Protein AF-A0AA36CDH7-F1 (afdb_monomer_lite)

pLDDT: mean 81.95, std 19.05, range [27.58, 97.81]

Radius of gyration: 39.22 Å; chains: 1; bounding box: 93×65×88 Å

Structure (mmCIF, N/CA/C/O backbone):
data_AF-A0AA36CDH7-F1
#
_entry.id   AF-A0AA36CDH7-F1
#
loop_
_atom_site.group_PDB
_atom_site.id
_atom_site.type_symbol
_atom_site.label_atom_id
_atom_site.label_alt_id
_atom_site.label_comp_id
_atom_site.label_asym_id
_atom_site.label_entity_id
_atom_site.label_seq_id
_atom_site.pdbx_PDB_ins_code
_atom_site.Cartn_x
_atom_site.Cartn_y
_atom_site.Cartn_z
_atom_site.occupancy
_atom_site.B_iso_or_equiv
_atom_site.auth_seq_id
_atom_site.auth_comp_id
_atom_site.auth_asym_id
_atom_site.auth_atom_id
_atom_site.pdbx_PDB_model_num
ATOM 1 N N . SER A 1 1 ? -20.556 -0.179 -8.328 1.00 82.75 1 SER A N 1
ATOM 2 C CA . SER A 1 1 ? -20.923 0.197 -9.714 1.00 82.75 1 SER A CA 1
ATOM 3 C C . SER A 1 1 ? -21.531 -0.938 -10.538 1.00 82.75 1 SER A C 1
ATOM 5 O O . SER A 1 1 ? -22.559 -0.715 -11.160 1.00 82.75 1 SER A O 1
ATOM 7 N N . SER A 1 2 ? -21.002 -2.170 -10.505 1.00 88.44 2 SER A N 1
ATOM 8 C CA . SER A 1 2 ? -21.546 -3.328 -11.260 1.00 88.44 2 SER A CA 1
ATOM 9 C C . SER A 1 2 ? -22.980 -3.759 -10.890 1.00 88.44 2 SER A C 1
ATOM 11 O O . SER A 1 2 ? -23.591 -4.556 -11.597 1.00 88.44 2 SER A O 1
ATOM 13 N N . ARG A 1 3 ? -23.544 -3.217 -9.802 1.00 87.69 3 ARG A N 1
ATOM 14 C CA . ARG A 1 3 ? -24.952 -3.392 -9.401 1.00 87.69 3 ARG A CA 1
ATOM 15 C C . ARG A 1 3 ? -25.942 -2.604 -10.264 1.00 87.69 3 ARG A C 1
ATOM 17 O O . ARG A 1 3 ? -27.128 -2.912 -10.236 1.00 87.69 3 ARG A O 1
ATOM 24 N N . ILE A 1 4 ? -25.481 -1.589 -10.998 1.00 93.75 4 ILE A N 1
ATOM 25 C CA . ILE A 1 4 ? -26.348 -0.747 -11.828 1.00 93.75 4 ILE A CA 1
ATOM 26 C C . ILE A 1 4 ? -26.924 -1.607 -12.968 1.00 93.75 4 ILE A C 1
ATOM 28 O O . ILE A 1 4 ? -26.138 -2.142 -13.756 1.00 93.75 4 ILE A O 1
ATOM 32 N N . PRO A 1 5 ? -28.263 -1.713 -13.117 1.00 94.06 5 PRO A N 1
ATOM 33 C CA . PRO A 1 5 ? -28.880 -2.593 -14.113 1.00 94.06 5 PRO A CA 1
ATOM 34 C C . PRO A 1 5 ? -28.393 -2.332 -15.539 1.00 94.06 5 PRO A C 1
ATOM 36 O O . PRO A 1 5 ? -28.135 -3.271 -16.286 1.00 94.06 5 PRO A O 1
ATOM 39 N N . ARG A 1 6 ? -28.185 -1.057 -15.897 1.00 95.31 6 ARG A N 1
ATOM 40 C CA . ARG A 1 6 ? -27.682 -0.673 -17.220 1.00 95.31 6 ARG A CA 1
ATOM 41 C C . ARG A 1 6 ? -26.266 -1.185 -17.487 1.00 95.31 6 ARG A C 1
ATOM 43 O O . ARG A 1 6 ? -26.015 -1.662 -18.584 1.00 95.31 6 ARG A O 1
ATOM 50 N N . ILE A 1 7 ? -25.369 -1.127 -16.501 1.00 93.75 7 ILE A N 1
ATOM 51 C CA . ILE A 1 7 ? -24.003 -1.661 -16.635 1.00 93.75 7 ILE A CA 1
ATOM 52 C C . ILE A 1 7 ? -24.059 -3.180 -16.799 1.00 93.75 7 ILE A C 1
ATOM 54 O O . ILE A 1 7 ? -23.403 -3.727 -17.676 1.00 93.75 7 ILE A O 1
ATOM 58 N N . ARG A 1 8 ? -24.895 -3.858 -16.004 1.00 92.38 8 ARG A N 1
ATOM 59 C CA . ARG A 1 8 ? -25.055 -5.313 -16.090 1.00 92.38 8 ARG A CA 1
ATOM 60 C C . ARG A 1 8 ? -25.607 -5.760 -17.446 1.00 92.38 8 ARG A C 1
ATOM 62 O O . ARG A 1 8 ? -25.129 -6.757 -17.975 1.00 92.38 8 ARG A O 1
ATOM 69 N N . ALA A 1 9 ? -26.571 -5.020 -17.997 1.00 94.25 9 ALA A N 1
ATOM 70 C CA . ALA A 1 9 ? -27.108 -5.260 -19.335 1.00 94.25 9 ALA A CA 1
ATOM 71 C C . ALA A 1 9 ? -26.027 -5.084 -20.409 1.00 94.25 9 ALA A C 1
ATOM 73 O O . ALA A 1 9 ? -25.800 -6.007 -21.177 1.00 94.25 9 ALA A O 1
ATOM 74 N N . ILE A 1 10 ? -25.279 -3.972 -20.379 1.00 95.75 10 ILE A N 1
ATOM 75 C CA . ILE A 1 10 ? -24.176 -3.722 -21.322 1.00 95.75 10 ILE A CA 1
ATOM 76 C C . ILE A 1 10 ? -23.135 -4.848 -21.271 1.00 95.75 10 ILE A C 1
ATOM 78 O O . ILE A 1 10 ? -22.718 -5.337 -22.313 1.00 95.75 10 ILE A O 1
ATOM 82 N N . CYS A 1 11 ? -22.726 -5.293 -20.078 1.00 94.12 11 CYS A N 1
ATOM 83 C CA . CYS A 1 11 ? -21.811 -6.430 -19.959 1.00 94.12 11 CYS A CA 1
ATOM 84 C C . CYS A 1 11 ? -22.413 -7.713 -20.550 1.00 94.12 11 CYS A C 1
ATOM 86 O O . CYS A 1 11 ? -21.697 -8.474 -21.192 1.00 94.12 11 CYS A O 1
ATOM 88 N N . GLY A 1 12 ? -23.710 -7.950 -20.339 1.00 95.00 12 GLY A N 1
ATOM 89 C CA . GLY A 1 12 ? -24.404 -9.103 -20.905 1.00 95.00 12 GLY A CA 1
ATOM 90 C C . GLY A 1 12 ? -24.423 -9.100 -22.431 1.00 95.00 12 GLY A C 1
ATOM 91 O O . GLY A 1 12 ? -24.164 -10.133 -23.041 1.00 95.00 12 GLY A O 1
ATOM 92 N N . ASP A 1 13 ? -24.657 -7.929 -23.023 1.00 96.50 13 ASP A N 1
ATOM 93 C CA . ASP A 1 13 ? -24.676 -7.735 -24.472 1.00 96.50 13 ASP A CA 1
ATOM 94 C C . ASP A 1 13 ? -23.272 -7.913 -25.080 1.00 96.50 13 ASP A C 1
ATOM 96 O O . ASP A 1 13 ? -23.123 -8.593 -26.088 1.00 96.50 13 ASP A O 1
ATOM 100 N N . VAL A 1 14 ? -22.229 -7.350 -24.452 1.00 96.88 14 VAL A N 1
ATOM 101 C CA . VAL A 1 14 ? -20.837 -7.413 -24.948 1.00 96.88 14 VAL A CA 1
ATOM 102 C C . VAL A 1 14 ? -20.267 -8.830 -24.927 1.00 96.88 14 VAL A C 1
ATOM 104 O O . VAL A 1 14 ? -19.554 -9.217 -25.848 1.00 96.88 14 VAL A O 1
ATOM 107 N N . PHE A 1 15 ? -20.541 -9.593 -23.868 1.00 96.12 15 PHE A N 1
ATOM 108 C CA . PHE A 1 15 ? -20.005 -10.948 -23.700 1.00 96.12 15 PHE A CA 1
ATOM 109 C C . PHE A 1 15 ? -20.977 -12.042 -24.158 1.00 96.12 15 PHE A C 1
ATOM 111 O O . PHE A 1 15 ? -20.690 -13.222 -23.958 1.00 96.12 15 PHE A O 1
ATOM 118 N N . GLU A 1 16 ? -22.127 -11.657 -24.720 1.00 96.75 16 GLU A N 1
ATOM 119 C CA . GLU A 1 16 ? -23.202 -12.552 -25.171 1.00 96.75 16 GLU A CA 1
ATOM 120 C C . GLU A 1 16 ? -23.669 -13.547 -24.087 1.00 96.75 16 GLU A C 1
ATOM 122 O O . GLU A 1 16 ? -24.160 -14.641 -24.374 1.00 96.75 16 GLU A O 1
ATOM 127 N N . GLN A 1 17 ? -23.498 -13.193 -22.808 1.00 95.44 17 GLN A N 1
ATOM 128 C CA . GLN A 1 17 ? -23.776 -14.060 -21.662 1.00 95.44 17 GLN A CA 1
ATOM 129 C C . GLN A 1 17 ? -24.195 -13.253 -20.428 1.00 95.44 17 GLN A C 1
ATOM 131 O O . GLN A 1 17 ? -23.599 -12.218 -20.133 1.00 95.44 17 GLN A O 1
ATOM 136 N N . PRO A 1 18 ? -25.163 -13.734 -19.624 1.00 91.12 18 PRO A N 1
ATOM 137 C CA . PRO A 1 18 ? -25.570 -13.032 -18.414 1.00 91.12 18 PRO A CA 1
ATOM 138 C C . PRO A 1 18 ? -24.429 -13.000 -17.377 1.00 91.12 18 PRO A C 1
ATOM 140 O O . PRO A 1 18 ? -23.839 -14.044 -17.079 1.00 91.12 18 PRO A O 1
ATOM 143 N N . PRO A 1 19 ? -24.147 -11.843 -16.743 1.00 91.50 19 PRO A N 1
ATOM 144 C CA . PRO A 1 19 ? -23.121 -11.758 -15.707 1.00 91.50 19 PRO A CA 1
ATOM 145 C C . PRO A 1 19 ? -23.429 -12.674 -14.517 1.00 91.50 19 PRO A C 1
ATOM 147 O O . PRO A 1 19 ? -24.522 -12.609 -13.938 1.00 91.50 19 PRO A O 1
ATOM 150 N N . LYS A 1 20 ? -22.451 -13.495 -14.119 1.00 91.25 20 LYS A N 1
ATOM 151 C CA . LYS A 1 20 ? -22.541 -14.392 -12.956 1.00 91.25 20 LYS A CA 1
ATOM 152 C 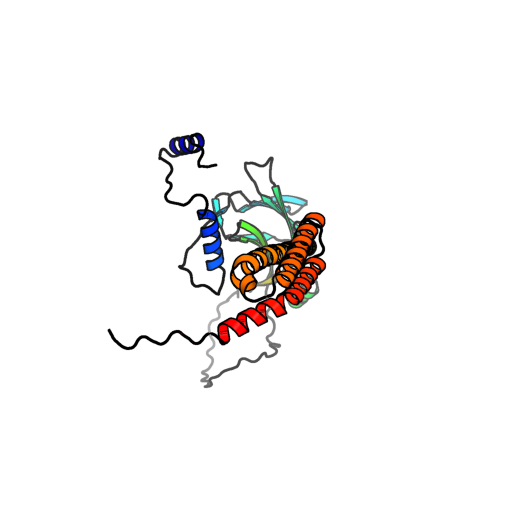C . LYS A 1 20 ? -22.318 -13.625 -11.649 1.00 91.25 20 LYS A C 1
ATOM 154 O O . LYS A 1 20 ? -21.572 -12.653 -11.604 1.00 91.25 20 LYS A O 1
ATOM 159 N N . SER A 1 21 ? -22.951 -14.086 -10.573 1.00 89.44 21 SER A N 1
ATOM 160 C CA . SER A 1 21 ? -22.833 -13.512 -9.221 1.00 89.44 21 SER A CA 1
ATOM 161 C C . SER A 1 21 ? -22.440 -14.563 -8.182 1.00 89.44 21 SER A C 1
ATOM 163 O O . SER A 1 21 ? -22.930 -14.550 -7.059 1.00 89.44 21 SER A O 1
ATOM 165 N N . THR A 1 22 ? -21.588 -15.510 -8.575 1.00 92.56 22 THR A N 1
ATOM 166 C CA . THR A 1 22 ? -21.079 -16.573 -7.694 1.00 92.56 22 THR A CA 1
ATOM 167 C C . THR A 1 22 ? -20.102 -16.053 -6.639 1.00 92.56 22 THR A C 1
ATOM 169 O O . THR A 1 22 ? -19.913 -16.703 -5.618 1.00 92.56 22 THR A O 1
ATOM 172 N N . MET A 1 23 ? -19.486 -14.892 -6.872 1.00 91.31 23 MET A N 1
ATOM 173 C CA . MET A 1 23 ? -18.601 -14.224 -5.920 1.00 91.31 23 MET A CA 1
ATOM 174 C C . MET A 1 23 ? -19.325 -13.085 -5.203 1.00 91.31 23 MET A C 1
ATOM 176 O O . MET A 1 23 ? -20.131 -12.378 -5.811 1.00 91.31 23 MET A O 1
ATOM 180 N N . ASN A 1 24 ? -18.991 -12.874 -3.926 1.00 90.81 24 ASN A N 1
ATOM 181 C CA . ASN A 1 24 ? -19.443 -11.701 -3.183 1.00 90.81 24 ASN A CA 1
ATOM 182 C C . ASN A 1 24 ? -18.743 -10.439 -3.734 1.00 90.81 24 ASN A C 1
ATOM 184 O O . ASN A 1 24 ? -17.532 -10.318 -3.552 1.00 90.81 24 ASN A O 1
ATOM 188 N N . PRO A 1 25 ? -19.472 -9.488 -4.348 1.00 87.50 25 PRO A N 1
ATOM 189 C CA . PRO A 1 25 ? -18.875 -8.317 -4.987 1.00 87.50 25 PRO A CA 1
ATOM 190 C C . PRO A 1 25 ? -18.278 -7.291 -4.012 1.00 87.50 25 PRO A C 1
ATOM 192 O O . PRO A 1 25 ? -17.567 -6.399 -4.463 1.00 87.50 25 PRO A O 1
ATOM 195 N N . GLU A 1 26 ? -18.581 -7.367 -2.714 1.00 89.25 26 GLU A N 1
ATOM 196 C CA . GLU A 1 26 ? -18.032 -6.444 -1.706 1.00 89.25 26 GLU A CA 1
ATOM 197 C C . GLU A 1 26 ? -16.770 -6.996 -1.042 1.00 89.25 26 GLU A C 1
ATOM 199 O O . GLU A 1 26 ? -15.834 -6.249 -0.779 1.00 89.25 26 GLU A O 1
ATOM 204 N N . GLY A 1 27 ? -16.731 -8.305 -0.783 1.00 91.25 27 GLY A N 1
ATOM 205 C CA . GLY A 1 27 ? -15.658 -8.927 -0.002 1.00 91.25 27 GLY A CA 1
ATOM 206 C C . GLY A 1 27 ? -14.601 -9.667 -0.818 1.00 91.25 27 GLY A C 1
ATOM 207 O O . GLY A 1 27 ? -13.538 -9.973 -0.284 1.00 91.25 27 GLY A O 1
ATOM 208 N N . SER A 1 28 ? -14.858 -9.983 -2.093 1.00 94.12 28 SER A N 1
ATOM 209 C CA . SER A 1 28 ? -13.974 -10.867 -2.865 1.00 94.12 28 SER A CA 1
ATOM 210 C C . SER A 1 28 ? -12.562 -10.317 -3.039 1.00 94.12 28 SER A C 1
ATOM 212 O O . SER A 1 28 ? -11.605 -11.081 -2.957 1.00 94.12 28 SER A O 1
ATOM 214 N N . VAL A 1 29 ? -12.432 -9.006 -3.259 1.00 94.62 29 VAL A N 1
ATOM 215 C CA . VAL A 1 29 ? -11.130 -8.351 -3.449 1.00 94.62 29 VAL A CA 1
ATOM 216 C C . VAL A 1 29 ? -10.323 -8.392 -2.153 1.00 94.62 29 VAL A C 1
ATOM 218 O O . VAL A 1 29 ? -9.183 -8.846 -2.163 1.00 94.62 29 VAL A O 1
ATOM 221 N N . ALA A 1 30 ? -10.935 -8.008 -1.029 1.00 96.25 30 ALA A N 1
ATOM 222 C CA . ALA A 1 30 ? -10.283 -8.050 0.278 1.00 96.25 30 ALA A CA 1
ATOM 223 C C . ALA A 1 30 ? -9.860 -9.478 0.653 1.00 96.25 30 ALA A C 1
ATOM 225 O O . ALA A 1 30 ? -8.730 -9.693 1.075 1.00 96.25 30 ALA A O 1
ATOM 226 N N . MET A 1 31 ? -10.723 -10.470 0.418 1.00 93.69 31 MET A N 1
ATOM 227 C CA . MET A 1 31 ? -10.412 -11.873 0.699 1.00 93.69 31 MET A CA 1
ATOM 228 C C . MET A 1 31 ? -9.260 -12.403 -0.169 1.00 93.69 31 MET A C 1
ATOM 230 O O . MET A 1 31 ? -8.401 -13.126 0.333 1.00 93.69 31 MET A O 1
ATOM 234 N N . GLY A 1 32 ? -9.208 -12.021 -1.450 1.00 92.75 32 GLY A N 1
ATOM 235 C CA . GLY A 1 32 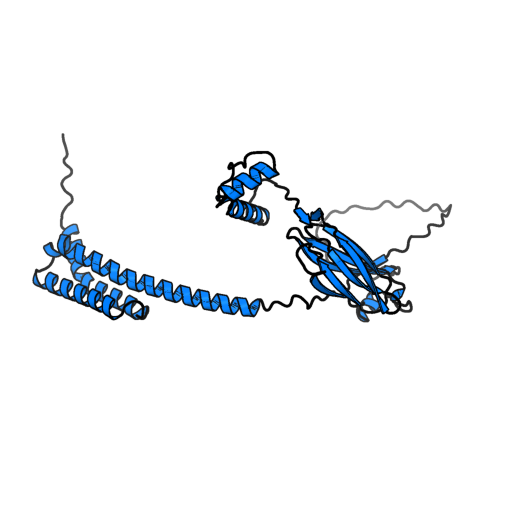? -8.081 -12.331 -2.332 1.00 92.75 32 GLY A CA 1
ATOM 236 C C . GLY A 1 32 ? -6.773 -11.697 -1.849 1.00 92.75 32 GLY A C 1
ATOM 237 O O . GLY A 1 32 ? -5.752 -12.379 -1.779 1.00 92.75 32 GLY A O 1
ATOM 238 N N . ALA A 1 33 ? -6.817 -10.430 -1.426 1.00 93.38 33 ALA A N 1
ATOM 239 C CA . ALA A 1 33 ? -5.663 -9.736 -0.856 1.00 93.38 33 ALA A CA 1
ATOM 240 C C . ALA A 1 33 ? -5.180 -10.390 0.453 1.00 93.38 33 ALA A C 1
ATOM 242 O O . ALA A 1 33 ? -3.981 -10.593 0.642 1.00 93.38 33 ALA A O 1
ATOM 243 N N . THR A 1 34 ? -6.098 -10.798 1.337 1.00 93.31 34 THR A N 1
ATOM 244 C CA . THR A 1 34 ? -5.760 -11.545 2.558 1.00 93.31 34 THR A CA 1
ATOM 245 C C . THR A 1 34 ? -5.119 -12.892 2.236 1.00 93.31 34 THR A C 1
ATOM 247 O O . THR A 1 34 ? -4.126 -13.255 2.864 1.00 93.31 34 THR A O 1
ATOM 250 N N . LEU A 1 35 ? -5.638 -13.621 1.242 1.00 91.75 35 LEU A N 1
ATOM 251 C CA . LEU A 1 35 ? -5.035 -14.878 0.800 1.00 91.75 35 LEU A CA 1
ATOM 252 C C . LEU A 1 35 ? -3.615 -14.653 0.267 1.00 91.75 35 LEU A C 1
ATOM 254 O O . LEU A 1 35 ? -2.708 -15.386 0.650 1.00 91.75 35 LEU A O 1
ATOM 258 N N . ARG A 1 36 ? -3.397 -13.611 -0.546 1.00 90.56 36 ARG A N 1
ATOM 259 C CA . ARG A 1 36 ? -2.059 -13.249 -1.035 1.00 90.56 36 ARG A CA 1
ATOM 260 C C . ARG A 1 36 ? -1.106 -12.916 0.114 1.00 90.56 36 ARG A C 1
ATOM 262 O O . ARG A 1 36 ? 0.012 -13.415 0.125 1.00 90.56 36 ARG A O 1
ATOM 269 N N . CYS A 1 37 ? -1.555 -12.161 1.116 1.00 92.06 37 CYS A N 1
ATOM 270 C CA . CYS A 1 37 ? -0.773 -11.895 2.327 1.00 92.06 37 CYS A CA 1
ATOM 271 C C . CYS A 1 37 ? -0.409 -13.195 3.072 1.00 92.06 37 CYS A C 1
ATOM 273 O O . CYS A 1 37 ? 0.743 -13.400 3.456 1.00 92.06 37 CYS A O 1
ATOM 275 N N . ALA A 1 38 ? -1.362 -14.122 3.199 1.00 92.25 38 ALA A N 1
ATOM 276 C CA . ALA A 1 38 ? -1.132 -15.425 3.816 1.00 92.25 38 ALA A CA 1
ATOM 277 C C . ALA A 1 38 ? -0.160 -16.320 3.017 1.00 92.25 38 ALA A C 1
ATOM 279 O O . ALA A 1 38 ? 0.502 -17.162 3.614 1.00 92.25 38 ALA A O 1
ATOM 280 N N . MET A 1 39 ? -0.046 -16.136 1.696 1.00 90.19 39 MET A N 1
ATOM 281 C CA . MET A 1 39 ? 0.962 -16.811 0.861 1.00 90.19 39 MET A CA 1
ATOM 282 C C . MET A 1 39 ? 2.373 -16.239 1.048 1.00 90.19 39 MET A C 1
ATOM 284 O O . MET A 1 39 ? 3.347 -16.959 0.856 1.00 90.19 39 MET A O 1
ATOM 288 N N . LEU A 1 40 ? 2.488 -14.950 1.382 1.00 89.75 40 LEU A N 1
ATOM 289 C CA . LEU A 1 40 ? 3.772 -14.261 1.546 1.00 89.75 40 LEU A CA 1
ATOM 290 C C . LEU A 1 40 ? 4.358 -14.426 2.954 1.00 89.75 40 LEU A C 1
ATOM 292 O O . LEU A 1 40 ? 5.570 -14.322 3.136 1.00 89.75 40 LEU A O 1
ATOM 296 N N . THR A 1 41 ? 3.519 -14.669 3.965 1.00 90.56 41 THR A N 1
ATOM 297 C CA . THR A 1 41 ? 3.998 -14.857 5.338 1.00 90.56 41 THR A CA 1
ATOM 298 C C . THR A 1 41 ? 4.582 -16.258 5.547 1.00 90.56 41 THR A C 1
ATOM 300 O O . THR A 1 41 ? 3.936 -17.253 5.218 1.00 90.56 41 THR A O 1
ATOM 303 N N . PRO A 1 42 ? 5.758 -16.387 6.188 1.00 89.94 42 PRO A N 1
ATOM 304 C CA . PRO A 1 42 ? 6.308 -17.696 6.539 1.00 89.94 42 PRO A CA 1
ATOM 305 C C . PRO A 1 42 ? 5.532 -18.383 7.678 1.00 89.94 42 PRO A C 1
ATOM 307 O O . PRO A 1 42 ? 5.776 -19.550 7.979 1.00 89.94 42 PRO A O 1
ATOM 310 N N . LEU A 1 43 ? 4.623 -17.664 8.348 1.00 91.50 43 LEU A N 1
ATOM 311 C CA . LEU A 1 43 ? 3.925 -18.128 9.550 1.00 91.50 43 LEU A CA 1
ATOM 312 C C . LEU A 1 43 ? 2.705 -19.008 9.254 1.00 91.50 43 LEU A C 1
ATOM 314 O O . LEU A 1 43 ? 2.214 -19.687 10.154 1.00 91.50 43 LEU A O 1
ATOM 318 N N . GLN A 1 44 ? 2.186 -18.983 8.027 1.00 87.12 44 GLN A N 1
ATOM 319 C CA . GLN A 1 44 ? 0.955 -19.671 7.647 1.00 87.12 44 GLN A CA 1
ATOM 320 C C . GLN A 1 44 ? 1.224 -20.639 6.501 1.00 87.12 44 GLN A C 1
ATOM 322 O O . GLN A 1 44 ? 1.928 -20.323 5.548 1.00 87.12 44 GLN A O 1
ATOM 327 N N . LYS A 1 45 ? 0.632 -21.833 6.577 1.00 86.00 45 LYS A N 1
ATOM 328 C CA . LYS A 1 45 ? 0.616 -22.773 5.454 1.00 86.00 45 LYS A CA 1
ATOM 329 C C . LYS A 1 45 ? -0.712 -22.644 4.733 1.00 86.00 45 LYS A C 1
ATOM 331 O O . LYS A 1 45 ? -1.748 -23.050 5.254 1.00 86.00 45 LYS A O 1
ATOM 336 N N . VAL A 1 46 ? -0.666 -22.103 3.527 1.00 88.06 46 VAL A N 1
ATOM 337 C CA . VAL A 1 46 ? -1.810 -22.041 2.617 1.00 88.06 46 VAL A CA 1
ATOM 338 C C . VAL A 1 46 ? -1.638 -23.048 1.488 1.00 88.06 46 VAL A C 1
ATOM 340 O O . VAL A 1 46 ? -0.539 -23.536 1.231 1.00 88.06 46 VAL A O 1
ATOM 343 N N . ARG A 1 47 ? -2.742 -23.398 0.824 1.00 88.38 47 ARG A N 1
ATOM 344 C CA . ARG A 1 47 ? -2.680 -24.212 -0.392 1.00 88.38 47 ARG A CA 1
ATOM 345 C C . ARG A 1 47 ? -1.881 -23.453 -1.450 1.00 88.38 47 ARG A C 1
ATOM 347 O O . ARG A 1 47 ? -2.101 -22.258 -1.630 1.00 88.38 47 ARG A O 1
ATOM 354 N N . GLU A 1 48 ? -1.008 -24.161 -2.157 1.00 82.69 48 GLU A N 1
ATOM 355 C CA . GLU A 1 48 ? -0.267 -23.578 -3.270 1.00 82.69 48 GLU A CA 1
ATOM 356 C C . GLU A 1 48 ? -1.234 -23.076 -4.346 1.00 82.69 48 GLU A C 1
ATOM 358 O O . GLU A 1 48 ? -2.137 -23.790 -4.793 1.00 82.69 48 GLU A O 1
ATOM 363 N N . PHE A 1 49 ? -1.053 -21.814 -4.719 1.00 87.19 49 PHE A N 1
ATOM 364 C CA . PHE A 1 49 ? -1.794 -21.149 -5.775 1.00 87.19 49 PHE A CA 1
ATOM 365 C C . PHE A 1 49 ? -0.801 -20.340 -6.602 1.00 87.19 49 PHE A C 1
ATOM 367 O O . PHE A 1 49 ? 0.008 -19.597 -6.047 1.00 87.19 49 PHE A O 1
ATOM 374 N N . GLU A 1 50 ? -0.849 -20.489 -7.920 1.00 86.75 50 GLU A N 1
ATOM 375 C CA . GLU A 1 50 ? -0.004 -19.729 -8.836 1.00 86.75 50 GLU A CA 1
ATOM 376 C C . GLU A 1 50 ? -0.829 -18.584 -9.424 1.00 86.75 50 GLU A C 1
ATOM 378 O O . GLU A 1 50 ? -1.895 -18.804 -10.001 1.00 86.75 50 GLU A O 1
ATOM 383 N N . ILE A 1 51 ? -0.344 -17.356 -9.251 1.00 87.94 51 ILE A N 1
ATOM 384 C CA . ILE A 1 51 ? -0.936 -16.162 -9.853 1.00 87.94 51 ILE A CA 1
ATOM 385 C C . ILE A 1 51 ? -0.013 -15.750 -10.991 1.00 87.94 51 ILE A C 1
ATOM 387 O O . ILE A 1 51 ? 1.162 -15.481 -10.753 1.00 87.94 51 ILE A O 1
ATOM 391 N N . ARG A 1 52 ? -0.549 -15.717 -12.212 1.00 89.31 52 ARG A N 1
ATOM 392 C CA . ARG A 1 52 ? 0.134 -15.164 -13.383 1.00 89.31 52 ARG A CA 1
ATOM 393 C C . ARG A 1 52 ? -0.576 -13.899 -13.806 1.00 89.31 52 ARG A C 1
ATOM 395 O O . ARG A 1 52 ? -1.757 -13.946 -14.156 1.00 89.31 52 ARG A O 1
ATOM 402 N N . GLU A 1 53 ? 0.148 -12.796 -13.786 1.00 93.69 53 GLU A N 1
ATOM 403 C CA . GLU A 1 53 ? -0.345 -11.522 -14.284 1.00 93.69 53 GLU A CA 1
ATOM 404 C C . GLU A 1 53 ? 0.294 -11.183 -15.628 1.00 93.69 53 GLU A C 1
ATOM 406 O O . GLU A 1 53 ? 1.185 -11.882 -16.120 1.00 93.69 53 GLU A O 1
ATOM 411 N N . ARG A 1 54 ? -0.221 -10.130 -16.262 1.00 94.31 54 ARG A N 1
ATOM 412 C CA . ARG A 1 54 ? 0.254 -9.663 -17.560 1.00 94.31 54 ARG A CA 1
ATOM 413 C C . ARG A 1 54 ? 0.604 -8.197 -17.495 1.00 94.31 54 ARG A C 1
ATOM 415 O O . ARG A 1 54 ? -0.123 -7.403 -16.901 1.00 94.31 54 ARG A O 1
ATOM 422 N N . GLN A 1 55 ? 1.658 -7.842 -18.207 1.00 93.50 55 GLN A N 1
ATOM 423 C CA . GLN A 1 55 ? 2.055 -6.467 -18.374 1.00 93.50 55 GLN A CA 1
ATOM 424 C C . GLN A 1 55 ? 1.002 -5.704 -19.181 1.00 93.50 55 GLN A C 1
ATOM 426 O O . GLN A 1 55 ? 0.726 -6.031 -20.334 1.00 93.50 55 GLN A O 1
ATOM 431 N N . LEU A 1 56 ? 0.415 -4.672 -18.576 1.00 90.19 56 LEU A N 1
ATOM 432 C CA . LEU A 1 56 ? -0.687 -3.922 -19.186 1.00 90.19 56 LEU A CA 1
ATOM 433 C C . LEU A 1 56 ? -0.230 -2.976 -20.295 1.00 90.19 56 LEU A C 1
ATOM 435 O O . LEU A 1 56 ? -0.992 -2.693 -21.211 1.00 90.19 56 LEU A O 1
ATOM 439 N N . TYR A 1 57 ? 0.994 -2.458 -20.201 1.00 92.12 57 TYR A N 1
ATOM 440 C CA . TYR A 1 57 ? 1.497 -1.440 -21.116 1.00 92.12 57 TYR A CA 1
ATOM 441 C C . TYR A 1 57 ? 2.933 -1.732 -21.518 1.00 92.12 57 TYR A C 1
ATOM 443 O O . TYR A 1 57 ? 3.749 -2.144 -20.698 1.00 92.12 57 TYR A O 1
ATOM 451 N N . LYS A 1 58 ? 3.279 -1.442 -22.769 1.00 95.44 58 LYS A N 1
ATOM 452 C CA . LYS A 1 58 ? 4.665 -1.539 -23.234 1.00 95.44 58 LYS A CA 1
ATOM 453 C C . LYS A 1 58 ? 5.581 -0.637 -22.391 1.00 95.44 58 LYS A C 1
ATOM 455 O O . LYS A 1 58 ? 5.261 0.536 -22.176 1.00 95.44 58 LYS A O 1
ATOM 460 N N . ILE A 1 59 ? 6.729 -1.167 -21.973 1.00 96.75 59 ILE A N 1
ATOM 461 C CA . ILE A 1 59 ? 7.805 -0.415 -21.317 1.00 96.75 59 ILE A CA 1
ATOM 462 C C . ILE A 1 59 ? 8.995 -0.342 -22.268 1.00 96.75 59 ILE A C 1
ATOM 464 O O . ILE A 1 59 ? 9.511 -1.371 -22.715 1.00 96.75 59 ILE A O 1
ATOM 468 N N . SER A 1 60 ? 9.442 0.874 -22.564 1.00 97.19 60 SER A N 1
ATOM 469 C CA . SER A 1 60 ? 10.687 1.120 -23.287 1.00 97.19 60 SER A CA 1
ATOM 470 C C . SER A 1 60 ? 11.680 1.874 -22.422 1.00 97.19 60 SER A C 1
ATOM 472 O O . SER A 1 60 ? 11.322 2.504 -21.428 1.00 97.19 60 SER A O 1
ATOM 474 N N . ILE A 1 61 ? 12.941 1.792 -22.815 1.00 96.81 61 ILE A N 1
ATOM 475 C CA . ILE A 1 61 ? 14.006 2.621 -22.285 1.00 96.81 61 ILE A CA 1
ATOM 476 C C . ILE A 1 61 ? 14.552 3.522 -23.383 1.00 96.81 61 ILE A C 1
ATOM 478 O O . ILE A 1 61 ? 14.594 3.136 -24.552 1.00 96.81 61 ILE A O 1
ATOM 482 N N . VAL A 1 62 ? 15.006 4.702 -22.987 1.00 96.12 62 VAL A N 1
ATOM 483 C CA . VAL A 1 62 ? 15.765 5.630 -23.813 1.00 96.12 62 VAL A CA 1
ATOM 484 C C . VAL A 1 62 ? 17.129 5.822 -23.170 1.00 96.12 62 VAL A C 1
ATOM 486 O O . VAL A 1 62 ? 17.226 6.058 -21.967 1.00 96.12 62 VAL A O 1
ATOM 489 N N . TYR A 1 63 ? 18.182 5.711 -23.968 1.00 94.56 63 TYR A N 1
ATOM 490 C CA . TYR A 1 63 ? 19.562 5.890 -23.528 1.00 94.56 63 TYR A CA 1
ATOM 491 C C . TYR A 1 63 ? 20.383 6.554 -24.635 1.00 94.56 63 TYR A C 1
ATOM 493 O O . TYR A 1 63 ? 20.009 6.541 -25.809 1.00 94.56 63 TYR A O 1
ATOM 501 N N . GLU A 1 64 ? 21.505 7.166 -24.275 1.00 92.88 64 GLU A N 1
ATOM 502 C CA . GLU A 1 64 ? 22.418 7.765 -25.251 1.00 92.88 64 GLU A CA 1
ATOM 503 C C . GLU A 1 64 ? 23.243 6.676 -25.957 1.00 92.88 64 GLU A C 1
ATOM 505 O O . GLU A 1 64 ? 23.893 5.866 -25.308 1.00 92.88 64 GLU A O 1
ATOM 510 N N . GLY A 1 65 ? 23.207 6.611 -27.283 1.00 84.50 65 GLY A N 1
ATOM 511 C CA . GLY A 1 65 ? 24.032 5.722 -28.099 1.00 84.50 65 GLY A CA 1
ATOM 512 C C . GLY A 1 65 ? 25.387 6.335 -28.473 1.00 84.50 65 GLY A C 1
ATOM 513 O O . GLY A 1 65 ? 25.743 7.436 -28.060 1.00 84.50 65 GLY A O 1
ATOM 514 N N . GLN A 1 66 ? 26.156 5.634 -29.311 1.00 77.62 66 GLN A N 1
ATOM 515 C CA . GLN A 1 66 ? 27.417 6.172 -29.835 1.00 77.62 66 GLN A CA 1
ATOM 516 C C . GLN A 1 66 ? 27.160 7.429 -30.683 1.00 77.62 66 GLN A C 1
ATOM 518 O O . GLN A 1 66 ? 26.296 7.427 -31.559 1.00 77.62 66 GLN A O 1
ATOM 523 N N . GLY A 1 67 ? 27.926 8.494 -30.436 1.00 76.50 67 GLY A N 1
ATOM 524 C CA . GLY A 1 67 ? 27.809 9.756 -31.174 1.00 76.50 67 GLY A CA 1
ATOM 525 C C . GLY A 1 67 ? 26.684 10.687 -30.703 1.00 76.50 67 GLY A C 1
ATOM 526 O O . GLY A 1 67 ? 26.305 11.578 -31.459 1.00 76.50 67 GLY A O 1
ATOM 527 N N . GLY A 1 68 ? 26.147 10.493 -29.491 1.00 80.56 68 GLY A N 1
ATOM 528 C CA . GLY A 1 68 ? 25.159 11.395 -28.880 1.00 80.56 68 GLY A CA 1
ATOM 529 C C . GLY A 1 68 ? 23.721 11.212 -29.373 1.00 80.56 68 GLY A C 1
ATOM 530 O O . GLY A 1 68 ? 22.861 12.053 -29.124 1.00 80.56 68 GLY A O 1
ATOM 531 N N . ILE A 1 69 ? 23.441 10.130 -30.104 1.00 88.62 69 ILE A N 1
ATOM 532 C CA . ILE A 1 69 ? 22.101 9.828 -30.617 1.00 88.62 69 ILE A CA 1
ATOM 533 C C . ILE A 1 69 ? 21.311 9.099 -29.534 1.00 88.62 69 ILE A C 1
ATOM 535 O O . ILE A 1 69 ? 21.720 8.027 -29.099 1.00 88.62 69 ILE A O 1
ATOM 539 N N . HIS A 1 70 ? 20.152 9.621 -29.138 1.00 90.75 70 HIS A N 1
ATOM 540 C CA . HIS A 1 70 ? 19.253 8.892 -28.245 1.00 90.75 70 HIS A CA 1
ATOM 541 C C . HIS A 1 70 ? 18.612 7.703 -28.966 1.00 90.75 70 HIS A C 1
ATOM 543 O O . HIS A 1 70 ? 17.984 7.859 -30.015 1.00 90.75 70 HIS A O 1
ATOM 549 N N . LEU A 1 71 ? 18.773 6.515 -28.390 1.00 93.88 71 LEU A N 1
ATOM 550 C CA . LEU A 1 71 ? 18.188 5.269 -28.867 1.00 93.88 71 LEU A CA 1
ATOM 551 C C . LEU A 1 71 ? 17.041 4.867 -27.944 1.00 93.88 71 LEU A C 1
ATOM 553 O O . LEU A 1 71 ? 17.170 4.942 -26.724 1.00 93.88 71 LEU A O 1
ATOM 557 N N . GLU A 1 72 ? 15.935 4.416 -28.533 1.00 95.38 72 GLU A N 1
ATOM 558 C CA . GLU A 1 72 ? 14.821 3.809 -27.807 1.00 95.38 72 GLU A CA 1
ATOM 559 C C . GLU A 1 72 ? 14.845 2.293 -28.013 1.00 95.38 72 GLU A C 1
ATOM 561 O O . GLU A 1 72 ? 15.064 1.802 -29.121 1.00 95.38 72 GLU A O 1
ATOM 566 N N . SER A 1 73 ? 14.611 1.532 -26.948 1.00 96.44 73 SER A N 1
ATOM 567 C CA . SER A 1 73 ? 14.477 0.077 -27.012 1.00 96.44 73 SER A CA 1
ATOM 568 C C . SER A 1 73 ? 13.343 -0.406 -26.124 1.00 96.44 73 SER A C 1
ATOM 570 O O . SER A 1 73 ? 13.214 0.005 -24.975 1.00 96.44 73 SER A O 1
ATOM 572 N N . VAL A 1 74 ? 12.508 -1.291 -26.659 1.00 96.94 74 VAL A N 1
ATOM 573 C CA . VAL A 1 74 ? 11.404 -1.902 -25.912 1.00 96.94 74 VAL A CA 1
ATOM 574 C C . VAL A 1 74 ? 11.955 -3.028 -25.045 1.00 96.94 74 VAL A C 1
ATOM 576 O O . VAL A 1 74 ? 12.622 -3.923 -25.560 1.00 96.94 74 VAL A O 1
ATOM 579 N N . ILE A 1 75 ? 11.668 -2.983 -23.744 1.00 97.38 75 ILE A N 1
ATOM 580 C CA . ILE A 1 75 ? 12.104 -4.002 -22.782 1.00 97.38 75 ILE A CA 1
ATOM 581 C C . ILE A 1 75 ? 10.978 -5.001 -22.511 1.00 97.38 75 ILE A C 1
ATOM 583 O O . ILE A 1 75 ? 11.206 -6.207 -22.583 1.00 97.38 75 ILE A O 1
ATOM 587 N N . PHE A 1 76 ? 9.758 -4.515 -22.269 1.00 97.06 76 PHE A N 1
ATOM 588 C CA . PHE A 1 76 ? 8.581 -5.353 -22.019 1.00 97.06 76 PHE A CA 1
ATOM 589 C C . PHE A 1 76 ? 7.438 -4.948 -22.947 1.00 97.06 76 PHE A C 1
ATOM 591 O O . PHE A 1 76 ? 7.162 -3.756 -23.112 1.00 97.06 76 PHE A O 1
ATOM 598 N N . ASN A 1 77 ? 6.773 -5.930 -23.555 1.00 95.69 77 ASN A N 1
ATOM 599 C CA . ASN A 1 77 ? 5.614 -5.704 -24.414 1.00 95.69 77 ASN A CA 1
ATOM 600 C C . ASN A 1 77 ? 4.309 -5.786 -23.621 1.00 95.69 77 ASN A C 1
ATOM 602 O O . ASN A 1 77 ? 4.235 -6.385 -22.550 1.00 95.69 77 ASN A O 1
ATOM 606 N N . GLU A 1 78 ? 3.254 -5.197 -24.179 1.00 93.94 78 GLU A N 1
ATOM 607 C CA . GLU A 1 78 ? 1.898 -5.418 -23.683 1.00 93.94 78 GLU A CA 1
ATOM 608 C C . GLU A 1 78 ? 1.528 -6.904 -23.813 1.00 93.94 78 GLU A C 1
ATOM 610 O O . GLU A 1 78 ? 1.696 -7.513 -24.870 1.00 93.94 78 GLU A O 1
ATOM 615 N N . GLY A 1 79 ? 1.034 -7.485 -22.721 1.00 93.56 79 GLY A N 1
ATOM 616 C CA . GLY A 1 79 ? 0.628 -8.884 -22.632 1.00 93.56 79 GLY A CA 1
ATOM 617 C C . GLY A 1 79 ? 1.711 -9.866 -22.176 1.00 93.56 79 GLY A C 1
ATOM 618 O O . GLY A 1 79 ? 1.353 -11.029 -21.945 1.00 93.56 79 GLY A O 1
ATOM 619 N N . ASP A 1 80 ? 2.969 -9.426 -22.018 1.00 95.38 80 ASP A N 1
ATOM 620 C CA . ASP A 1 80 ? 4.057 -10.234 -21.440 1.00 95.38 80 ASP A CA 1
ATOM 621 C C . ASP A 1 80 ? 3.658 -10.739 -20.039 1.00 95.38 80 ASP A C 1
ATOM 623 O O . ASP A 1 80 ? 3.009 -10.018 -19.283 1.00 95.38 80 ASP A O 1
ATOM 627 N N . GLU A 1 81 ? 4.015 -11.977 -19.684 1.00 95.81 81 GLU A N 1
ATOM 628 C CA . GLU A 1 81 ? 3.755 -12.514 -18.337 1.00 95.81 81 GLU A CA 1
ATOM 629 C C . GLU A 1 81 ? 4.685 -11.857 -17.306 1.00 95.81 81 GLU A C 1
ATOM 631 O O 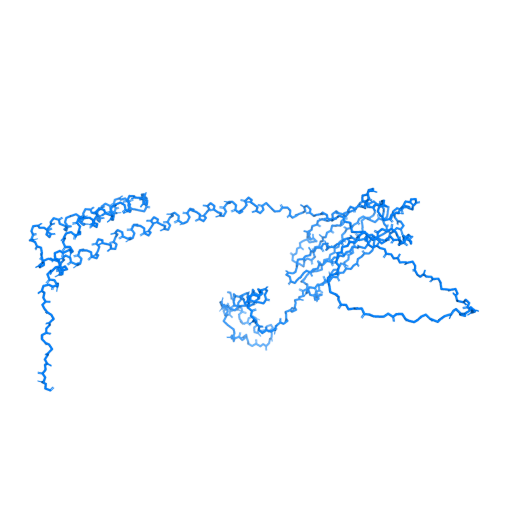. GLU A 1 81 ? 5.860 -11.629 -17.595 1.00 95.81 81 GLU A O 1
ATOM 636 N N . ILE A 1 82 ? 4.163 -11.565 -16.109 1.00 94.88 82 ILE A N 1
ATOM 637 C CA . ILE A 1 82 ? 4.939 -11.022 -14.982 1.00 94.88 82 ILE A CA 1
ATOM 638 C C . ILE A 1 82 ? 4.847 -11.955 -13.760 1.00 94.88 82 ILE A C 1
ATOM 640 O O . ILE A 1 82 ? 3.804 -12.597 -13.573 1.00 94.88 82 ILE A O 1
ATOM 644 N N . PRO A 1 83 ? 5.901 -12.055 -12.924 1.00 94.75 83 PRO A N 1
ATOM 645 C CA . PRO A 1 83 ? 7.191 -11.349 -13.001 1.00 94.75 83 PRO A CA 1
ATOM 646 C C . PRO A 1 83 ? 8.065 -11.793 -14.184 1.00 94.75 83 PRO A C 1
ATOM 648 O O . PRO A 1 83 ? 7.997 -12.941 -14.620 1.00 94.75 83 PRO A O 1
ATOM 651 N N . SER A 1 84 ? 8.911 -10.896 -14.695 1.00 95.50 84 SER A N 1
ATOM 652 C CA . SER A 1 84 ? 9.816 -11.197 -15.811 1.00 95.50 84 SER A CA 1
ATOM 653 C C . SER A 1 84 ? 11.097 -10.368 -15.766 1.00 95.50 84 SER A C 1
ATOM 655 O O . SER A 1 84 ? 11.120 -9.220 -15.330 1.00 95.50 84 SER A O 1
ATOM 657 N N . THR A 1 85 ? 12.167 -10.933 -16.324 1.00 97.19 85 THR A N 1
ATOM 658 C CA . THR A 1 85 ? 13.491 -10.309 -16.402 1.00 97.19 85 THR A CA 1
ATOM 659 C C . THR A 1 85 ? 13.981 -10.259 -17.849 1.00 97.19 85 THR A C 1
ATOM 661 O O . THR A 1 85 ? 13.777 -11.198 -18.624 1.00 97.19 85 THR A O 1
ATOM 664 N N . ARG A 1 86 ? 14.630 -9.158 -18.234 1.00 97.00 86 ARG A N 1
ATOM 665 C CA . ARG A 1 86 ? 15.221 -8.935 -19.561 1.00 97.00 86 ARG A CA 1
ATOM 666 C C . ARG A 1 86 ? 16.616 -8.352 -19.413 1.00 97.00 86 ARG A C 1
ATOM 668 O O . ARG A 1 86 ? 16.854 -7.522 -18.547 1.00 97.00 86 ARG A O 1
ATOM 675 N N . GLU A 1 87 ? 17.532 -8.763 -20.277 1.00 95.81 87 GLU A N 1
ATOM 676 C CA . GLU A 1 87 ? 18.909 -8.268 -20.268 1.00 95.81 87 GLU A CA 1
ATOM 677 C C . GLU A 1 87 ? 19.200 -7.482 -21.545 1.00 95.81 87 GLU A C 1
ATOM 679 O O . GLU A 1 87 ? 18.756 -7.863 -22.630 1.00 95.81 87 GLU A O 1
ATOM 684 N N . MET A 1 88 ? 19.975 -6.407 -21.419 1.00 95.00 88 MET A N 1
ATOM 685 C CA . MET A 1 88 ? 20.535 -5.675 -22.552 1.00 95.00 88 MET A CA 1
ATOM 686 C C . MET A 1 88 ? 22.015 -5.412 -22.320 1.00 95.00 88 MET A C 1
ATOM 688 O O . MET A 1 88 ? 22.435 -5.073 -21.215 1.00 95.00 88 MET A O 1
ATOM 692 N N . SER A 1 89 ? 22.795 -5.547 -23.385 1.00 93.00 89 SER A N 1
ATOM 693 C CA . SER A 1 89 ? 24.233 -5.332 -23.355 1.00 93.00 89 SER A CA 1
ATOM 694 C C . SER A 1 89 ? 24.613 -3.997 -23.977 1.00 93.00 89 SER A C 1
ATOM 696 O O . SER A 1 89 ? 24.173 -3.651 -25.073 1.00 93.00 89 SER A O 1
ATOM 698 N N . PHE A 1 90 ? 25.508 -3.288 -23.303 1.00 91.31 90 PHE A N 1
ATOM 699 C CA . PHE A 1 90 ? 26.064 -2.004 -23.699 1.00 91.31 90 PHE A CA 1
ATOM 700 C C . PHE A 1 90 ? 27.585 -2.140 -23.799 1.00 91.31 90 PHE A C 1
ATOM 702 O O . PHE A 1 90 ? 28.220 -2.742 -22.939 1.00 91.31 90 PHE A O 1
ATOM 709 N N . ARG A 1 91 ? 28.195 -1.577 -24.844 1.00 87.44 91 ARG A N 1
ATOM 710 C CA . ARG A 1 91 ? 29.661 -1.485 -24.975 1.00 87.44 91 ARG A CA 1
ATOM 711 C C . ARG A 1 91 ? 30.072 -0.029 -24.827 1.00 87.44 91 ARG A C 1
ATOM 713 O O . ARG A 1 91 ? 30.026 0.728 -25.798 1.00 87.44 91 ARG A O 1
ATOM 720 N N . ARG A 1 92 ? 30.349 0.366 -23.583 1.00 85.31 92 ARG A N 1
ATOM 721 C CA . ARG A 1 92 ? 30.545 1.754 -23.139 1.00 85.31 92 ARG A CA 1
ATOM 722 C C . ARG A 1 92 ? 31.592 1.817 -22.037 1.00 85.31 92 ARG A C 1
ATOM 724 O O . ARG A 1 92 ? 31.729 0.862 -21.284 1.00 85.31 92 ARG A O 1
ATOM 731 N N . GLY A 1 93 ? 32.340 2.916 -21.981 1.00 82.75 93 GLY A N 1
ATOM 732 C CA . GLY A 1 93 ? 33.382 3.131 -20.966 1.00 82.75 93 GLY A CA 1
ATOM 733 C C . GLY A 1 93 ? 33.115 4.322 -20.049 1.00 82.75 93 GLY A C 1
ATOM 734 O O . GLY A 1 93 ? 33.941 4.635 -19.198 1.00 82.75 93 GLY A O 1
ATOM 735 N N . ASP A 1 94 ? 31.994 4.993 -20.270 1.00 89.81 94 ASP A N 1
ATOM 736 C CA . ASP A 1 94 ? 31.493 6.188 -19.615 1.00 89.81 94 ASP A CA 1
ATOM 737 C C . ASP A 1 94 ? 30.220 5.862 -18.826 1.00 89.81 94 ASP A C 1
ATOM 739 O O . ASP A 1 94 ? 29.481 4.941 -19.179 1.00 89.81 94 ASP A O 1
ATOM 743 N N . GLU A 1 95 ? 29.976 6.610 -17.748 1.00 92.31 95 GLU A N 1
ATOM 744 C CA . GLU A 1 95 ? 28.714 6.533 -17.006 1.00 92.31 95 GLU A CA 1
ATOM 745 C C . GLU A 1 95 ? 27.551 6.937 -17.913 1.00 92.31 95 GLU A C 1
ATOM 747 O O . GLU A 1 95 ? 27.699 7.799 -18.780 1.00 92.31 95 GLU A O 1
ATOM 752 N N . PHE A 1 96 ? 26.392 6.312 -17.725 1.00 93.06 96 PHE A N 1
ATOM 753 C CA . PHE A 1 96 ? 25.228 6.607 -18.550 1.00 93.06 96 PHE A CA 1
ATOM 754 C C . PHE A 1 96 ? 23.925 6.410 -17.792 1.00 93.06 96 PHE A C 1
ATOM 756 O O . PHE A 1 96 ? 23.834 5.600 -16.868 1.00 93.06 96 PHE A O 1
ATOM 763 N N . THR A 1 97 ? 22.902 7.129 -18.240 1.00 93.81 97 THR A N 1
ATOM 764 C CA . THR A 1 97 ? 21.557 7.063 -17.677 1.00 93.81 97 THR A CA 1
ATOM 765 C C . THR A 1 97 ? 20.637 6.268 -18.593 1.00 93.81 97 THR A C 1
ATOM 767 O O . THR A 1 97 ? 20.672 6.399 -19.821 1.00 93.81 97 THR A O 1
ATOM 770 N N . VAL A 1 98 ? 19.786 5.449 -17.983 1.00 95.00 98 VAL A N 1
ATOM 771 C CA . VAL A 1 98 ? 18.668 4.782 -18.644 1.00 95.00 98 VAL A CA 1
ATOM 772 C C . VAL A 1 98 ? 17.370 5.440 -18.195 1.00 95.00 98 VAL A C 1
ATOM 774 O O . VAL A 1 98 ? 17.042 5.434 -17.011 1.00 95.00 98 VAL A O 1
ATOM 777 N N . HIS A 1 99 ? 16.612 5.976 -19.148 1.00 95.12 99 HIS A N 1
ATOM 778 C CA . HIS A 1 99 ? 15.319 6.611 -18.907 1.00 95.12 99 HIS A CA 1
ATOM 779 C C . HIS A 1 99 ? 14.199 5.640 -19.285 1.00 95.12 99 HIS A C 1
ATOM 781 O O . HIS A 1 99 ? 14.056 5.319 -20.464 1.00 95.12 99 HIS A O 1
ATOM 787 N N . ALA A 1 100 ? 13.397 5.160 -18.336 1.00 95.38 100 ALA A N 1
ATOM 788 C CA . ALA A 1 100 ? 12.302 4.235 -18.644 1.00 95.38 100 ALA A CA 1
ATOM 789 C C . ALA A 1 100 ? 10.971 4.965 -18.850 1.00 95.38 100 ALA A C 1
ATOM 791 O O . ALA A 1 100 ? 10.636 5.904 -18.123 1.00 95.38 100 ALA A O 1
ATOM 792 N N . PHE A 1 101 ? 10.182 4.492 -19.814 1.00 95.25 101 PHE A N 1
ATOM 793 C CA . PHE A 1 101 ? 8.887 5.051 -20.182 1.00 95.25 101 PHE A CA 1
ATOM 794 C C . PHE A 1 101 ? 7.826 3.961 -20.353 1.00 95.25 101 PHE A C 1
ATOM 796 O O . PHE A 1 101 ? 8.047 2.954 -21.025 1.00 95.25 101 PHE A O 1
ATOM 803 N N . GLY A 1 102 ? 6.641 4.197 -19.792 1.00 95.00 102 GLY A N 1
ATOM 804 C CA . GLY A 1 102 ? 5.438 3.393 -19.989 1.00 95.00 102 GLY A CA 1
ATOM 805 C C . GLY A 1 102 ? 4.542 3.989 -21.075 1.00 95.00 102 GLY A C 1
ATOM 806 O O . GLY A 1 102 ? 4.347 5.204 -21.144 1.00 95.00 102 GLY A O 1
ATOM 807 N N . HIS A 1 103 ? 3.985 3.137 -21.935 1.00 93.88 103 HIS A N 1
ATOM 808 C CA . HIS A 1 103 ? 3.188 3.546 -23.096 1.00 93.88 103 HIS A CA 1
ATOM 809 C C . HIS A 1 103 ? 1.736 3.121 -22.893 1.00 93.88 103 HIS A C 1
ATOM 811 O O . HIS A 1 103 ? 1.319 2.065 -23.365 1.00 93.88 103 HIS A O 1
ATOM 817 N N . SER A 1 104 ? 0.966 3.928 -22.162 1.00 88.88 104 SER A N 1
ATOM 818 C CA . SER A 1 104 ? -0.463 3.676 -21.977 1.00 88.88 104 SER A CA 1
ATOM 819 C C . SER A 1 104 ? -1.278 4.242 -23.136 1.00 88.88 104 SER A C 1
ATOM 821 O O . SER A 1 104 ? -1.089 5.389 -23.535 1.00 88.88 104 SER A O 1
ATOM 823 N N . ALA A 1 105 ? -2.253 3.475 -23.629 1.00 83.31 105 ALA A N 1
ATOM 824 C CA . ALA A 1 105 ? -3.217 3.963 -24.617 1.00 83.31 105 ALA A CA 1
ATOM 825 C C . ALA A 1 105 ? -4.078 5.134 -24.092 1.00 83.31 105 ALA A C 1
ATOM 827 O O . ALA A 1 105 ? -4.647 5.885 -24.882 1.00 83.31 105 ALA A O 1
ATOM 828 N N . ALA A 1 106 ? -4.176 5.301 -22.768 1.00 84.44 106 ALA A N 1
ATOM 829 C CA . ALA A 1 106 ? -4.942 6.372 -22.137 1.00 84.44 106 ALA A CA 1
ATOM 830 C C . ALA A 1 106 ? -4.153 7.686 -21.979 1.00 84.44 106 ALA A C 1
ATOM 832 O O . ALA A 1 106 ? -4.760 8.738 -21.762 1.00 84.44 106 ALA A O 1
ATOM 833 N N . SER A 1 107 ? -2.818 7.657 -22.063 1.00 86.00 107 SER A N 1
ATOM 834 C CA . SER A 1 107 ? -1.982 8.844 -21.875 1.00 86.00 107 SER A CA 1
ATOM 835 C C . SER A 1 107 ? -1.710 9.568 -23.194 1.00 86.00 107 SER A C 1
ATOM 837 O O . SER A 1 107 ? -1.627 8.970 -24.265 1.00 86.00 107 SER A O 1
ATOM 839 N N . LYS A 1 108 ? -1.520 10.892 -23.127 1.00 84.75 108 LYS A N 1
ATOM 840 C CA . LYS A 1 108 ? -1.089 11.713 -24.272 1.00 84.75 108 LYS A CA 1
ATOM 841 C C . LYS A 1 108 ? 0.418 11.544 -24.515 1.00 84.75 108 LYS A C 1
ATOM 843 O O . LYS A 1 108 ? 1.177 12.498 -24.386 1.00 84.75 108 LYS A O 1
ATOM 848 N N . GLY A 1 109 ? 0.837 10.319 -24.825 1.00 88.81 109 GLY A N 1
ATOM 849 C CA . GLY A 1 109 ? 2.230 9.944 -25.077 1.00 88.81 109 GLY A CA 1
ATOM 850 C C . GLY A 1 109 ? 2.904 9.183 -23.926 1.00 88.81 109 GLY A C 1
ATOM 851 O O . GLY A 1 109 ? 2.263 8.925 -22.896 1.00 88.81 109 GLY A O 1
ATOM 852 N N . PRO A 1 110 ? 4.188 8.809 -24.107 1.00 91.69 110 PRO A N 1
ATOM 853 C CA . PRO A 1 110 ? 4.946 8.020 -23.140 1.00 91.69 110 PRO A CA 1
ATOM 854 C C . PRO A 1 110 ? 5.056 8.730 -21.789 1.00 91.69 110 PRO A C 1
ATOM 856 O O . PRO A 1 110 ? 5.328 9.928 -21.726 1.00 91.69 110 PRO A O 1
ATOM 859 N N . GLN A 1 111 ? 4.834 7.990 -20.707 1.00 92.94 111 GLN A N 1
ATOM 860 C CA . GLN A 1 111 ? 4.959 8.484 -19.338 1.00 92.94 111 GLN A CA 1
ATOM 861 C C . GLN A 1 111 ? 6.274 8.006 -18.750 1.00 92.94 111 GLN A C 1
ATOM 863 O O . GLN A 1 111 ? 6.581 6.818 -18.804 1.00 92.94 111 GLN A O 1
ATOM 868 N N . LYS A 1 112 ? 7.051 8.929 -18.191 1.00 92.50 112 LYS A N 1
ATOM 869 C CA . LYS A 1 112 ? 8.323 8.596 -17.560 1.00 92.50 112 LYS A CA 1
ATOM 870 C C . LYS A 1 112 ? 8.077 7.779 -16.291 1.00 92.50 112 LYS A C 1
ATOM 872 O O . LYS A 1 112 ? 7.310 8.206 -15.434 1.00 92.50 112 LYS A O 1
ATOM 877 N N . ILE A 1 113 ? 8.719 6.618 -16.199 1.00 92.62 113 ILE A N 1
ATOM 878 C CA . ILE A 1 113 ? 8.686 5.734 -15.026 1.00 92.62 113 ILE A CA 1
ATOM 879 C C . ILE A 1 113 ? 9.804 6.132 -14.061 1.00 92.62 113 ILE A C 1
ATOM 881 O O . ILE A 1 113 ? 9.577 6.240 -12.860 1.00 92.62 113 ILE A O 1
ATOM 885 N N . GLY A 1 114 ? 11.002 6.382 -14.589 1.00 92.88 114 GLY A N 1
ATOM 886 C CA . GLY A 1 114 ? 12.149 6.794 -13.792 1.00 92.88 114 GLY A CA 1
ATOM 887 C C . GLY A 1 114 ? 13.441 6.853 -14.596 1.00 92.88 114 GLY A C 1
ATOM 888 O O . GLY A 1 114 ? 13.465 6.521 -15.785 1.00 92.88 114 GLY A O 1
ATOM 889 N N . ASP A 1 115 ? 14.495 7.268 -13.908 1.00 93.62 115 ASP A N 1
ATOM 890 C CA . ASP A 1 115 ? 15.869 7.324 -14.388 1.00 93.62 115 ASP A CA 1
ATOM 891 C C . ASP A 1 115 ? 16.752 6.434 -13.528 1.00 93.62 115 ASP A C 1
ATOM 893 O O . ASP A 1 115 ? 16.623 6.424 -12.301 1.00 93.62 115 ASP A O 1
ATOM 897 N N . TRP A 1 116 ? 17.660 5.718 -14.182 1.00 94.75 116 TRP A N 1
ATOM 898 C CA . TRP A 1 116 ? 18.675 4.914 -13.522 1.00 94.75 116 TRP A CA 1
ATOM 899 C C . TRP A 1 116 ? 20.054 5.294 -14.040 1.00 94.75 116 TRP A C 1
ATOM 901 O O . TRP A 1 116 ? 20.366 5.054 -15.208 1.00 94.75 116 TRP A O 1
ATOM 911 N N . ASP A 1 117 ? 20.874 5.857 -13.160 1.00 93.69 117 ASP A N 1
ATOM 912 C CA . ASP A 1 117 ? 22.265 6.186 -13.446 1.00 93.69 117 ASP A CA 1
ATOM 913 C C . ASP A 1 117 ? 23.142 4.966 -13.181 1.00 93.69 117 ASP A C 1
ATOM 915 O O . ASP A 1 117 ? 23.186 4.442 -12.064 1.00 93.69 117 ASP A O 1
ATOM 919 N N . ILE A 1 118 ? 23.838 4.511 -14.221 1.00 93.44 118 ILE A N 1
ATOM 920 C CA . ILE A 1 118 ? 24.751 3.372 -14.172 1.00 93.44 118 ILE A CA 1
ATOM 921 C C . ILE A 1 118 ? 26.174 3.913 -14.123 1.00 93.44 118 ILE A C 1
ATOM 923 O O . ILE A 1 118 ? 26.693 4.456 -15.104 1.00 93.44 118 ILE A O 1
ATOM 927 N N . LYS A 1 119 ? 26.814 3.733 -12.968 1.00 92.50 119 LYS A N 1
ATOM 928 C CA . LYS A 1 119 ? 28.187 4.185 -12.740 1.00 92.50 119 LYS A CA 1
ATOM 929 C C . LYS A 1 119 ? 29.191 3.125 -13.150 1.00 92.50 119 LYS A C 1
ATOM 931 O O . LYS A 1 119 ? 29.015 1.938 -12.882 1.00 92.50 119 LYS A O 1
ATOM 936 N N . MET A 1 120 ? 30.265 3.570 -13.782 1.00 89.62 120 MET A N 1
ATOM 937 C CA . MET A 1 120 ? 31.382 2.715 -14.169 1.00 89.62 120 MET A CA 1
ATOM 938 C C . MET A 1 120 ? 32.163 2.256 -12.927 1.00 89.62 120 MET A C 1
ATOM 940 O O . MET A 1 120 ? 32.083 2.898 -11.875 1.00 89.62 120 MET A O 1
ATOM 944 N N . PRO A 1 121 ? 32.915 1.143 -13.008 1.00 87.25 121 PRO A N 1
ATOM 945 C CA . PRO A 1 121 ? 33.639 0.632 -11.852 1.00 87.25 121 PRO A CA 1
ATOM 946 C C . PRO A 1 121 ? 34.663 1.650 -11.352 1.00 87.25 121 PRO A C 1
ATOM 948 O O . PRO A 1 121 ? 35.402 2.256 -12.137 1.00 87.25 121 PRO A O 1
ATOM 951 N N . THR A 1 122 ? 34.734 1.806 -10.033 1.00 85.50 122 THR A N 1
ATOM 952 C CA . THR A 1 122 ? 35.689 2.710 -9.389 1.00 85.50 122 THR A CA 1
ATOM 953 C C . THR A 1 122 ? 37.119 2.263 -9.655 1.00 85.50 122 THR A C 1
ATOM 955 O O . THR A 1 122 ? 37.379 1.085 -9.890 1.00 85.50 122 THR A O 1
ATOM 958 N N . ASN A 1 123 ? 38.082 3.181 -9.547 1.00 83.62 123 ASN A N 1
ATOM 959 C CA . ASN A 1 123 ? 39.496 2.838 -9.714 1.00 83.62 123 ASN A CA 1
ATOM 960 C C . ASN A 1 123 ? 39.928 1.660 -8.826 1.00 83.62 123 ASN A C 1
ATOM 962 O O . ASN A 1 123 ? 40.752 0.875 -9.270 1.00 83.62 123 ASN A O 1
ATOM 966 N N . GLU A 1 124 ? 39.378 1.531 -7.612 1.00 82.19 124 GLU A N 1
ATOM 967 C CA . GLU A 1 124 ? 39.615 0.407 -6.691 1.00 82.19 124 GLU A CA 1
ATOM 968 C C . GLU A 1 124 ? 39.072 -0.913 -7.241 1.00 82.19 124 GLU A C 1
ATOM 970 O O . GLU A 1 124 ? 39.830 -1.869 -7.370 1.00 82.19 124 GLU A O 1
ATOM 975 N N . GLN A 1 125 ? 37.813 -0.933 -7.689 1.00 79.69 125 GLN A N 1
ATOM 976 C CA . GLN A 1 125 ? 37.232 -2.099 -8.359 1.00 79.69 125 GLN A CA 1
ATOM 977 C C . GLN A 1 125 ? 38.034 -2.471 -9.613 1.00 79.69 125 GLN A C 1
ATOM 979 O O . GLN A 1 125 ? 38.289 -3.639 -9.878 1.00 79.69 125 GLN A O 1
ATOM 984 N N . GLN A 1 126 ? 38.520 -1.492 -10.375 1.00 79.88 126 GLN A N 1
ATOM 985 C CA . GLN A 1 126 ? 39.380 -1.778 -11.523 1.00 79.88 126 GLN A CA 1
ATOM 986 C C . GLN A 1 126 ? 40.705 -2.445 -11.112 1.00 79.88 126 GLN A C 1
ATOM 988 O O . GLN A 1 126 ? 41.232 -3.266 -11.868 1.00 79.88 126 GLN A O 1
ATOM 993 N N . LYS A 1 127 ? 41.227 -2.137 -9.912 1.00 78.50 127 LYS A N 1
ATOM 994 C CA . LYS A 1 127 ? 42.423 -2.787 -9.355 1.00 78.50 127 LYS A CA 1
ATOM 995 C C . LYS A 1 127 ? 42.172 -4.234 -8.992 1.00 78.50 127 LYS A C 1
ATOM 997 O O . LYS A 1 127 ? 42.954 -5.093 -9.397 1.00 78.50 127 LYS A O 1
ATOM 1002 N N . ASP A 1 128 ? 41.095 -4.473 -8.256 1.00 76.38 128 ASP A N 1
ATOM 1003 C CA . ASP A 1 128 ? 40.741 -5.790 -7.732 1.00 76.38 128 ASP A CA 1
ATOM 1004 C C . ASP A 1 128 ? 40.515 -6.797 -8.864 1.00 76.38 128 ASP A C 1
ATOM 1006 O O . ASP A 1 128 ? 40.910 -7.957 -8.764 1.00 76.38 128 ASP A O 1
ATOM 1010 N N . TYR A 1 129 ? 39.964 -6.323 -9.984 1.00 70.94 129 TYR A N 1
ATOM 1011 C CA . TYR A 1 129 ? 39.716 -7.121 -11.185 1.00 70.94 129 TYR A CA 1
ATOM 1012 C C . TYR A 1 129 ? 40.816 -6.986 -12.257 1.00 70.94 129 TYR A C 1
ATOM 1014 O O . TYR A 1 129 ? 40.680 -7.540 -13.344 1.00 70.94 129 TYR A O 1
ATOM 1022 N N . GLN A 1 130 ? 41.912 -6.273 -11.964 1.00 70.62 130 GLN A N 1
ATOM 1023 C CA . GLN A 1 130 ? 43.097 -6.101 -12.822 1.00 70.62 130 GLN A CA 1
ATOM 1024 C C . GLN A 1 130 ? 42.816 -5.637 -14.264 1.00 70.62 130 GLN A C 1
ATOM 1026 O O . GLN A 1 130 ? 43.562 -5.964 -15.185 1.00 70.62 130 GLN A O 1
ATOM 1031 N N . ILE A 1 131 ? 41.788 -4.820 -14.488 1.00 73.19 131 ILE A N 1
ATOM 1032 C CA . ILE A 1 131 ? 41.377 -4.384 -15.838 1.00 73.19 131 ILE A CA 1
ATOM 1033 C C . ILE A 1 131 ? 42.233 -3.241 -16.418 1.00 73.19 131 ILE A C 1
ATOM 1035 O O . ILE A 1 131 ? 41.773 -2.440 -17.232 1.00 73.19 131 ILE A O 1
ATOM 1039 N N . TYR A 1 132 ? 43.504 -3.159 -16.028 1.00 66.50 132 TYR A N 1
ATOM 1040 C CA . TYR A 1 132 ? 44.401 -2.074 -16.413 1.00 66.50 132 TYR A CA 1
ATOM 1041 C C . TYR A 1 132 ? 44.863 -2.164 -17.867 1.00 66.50 132 TYR A C 1
ATOM 1043 O O . TYR A 1 132 ? 45.214 -3.226 -18.373 1.00 66.50 132 TYR A O 1
ATOM 1051 N N . GLY A 1 133 ? 44.927 -1.009 -18.532 1.00 66.00 133 GLY A N 1
ATOM 1052 C CA . GLY A 1 133 ? 45.506 -0.873 -19.872 1.00 66.00 133 GLY A CA 1
ATOM 1053 C C . GLY A 1 133 ? 44.563 -1.218 -21.027 1.00 66.00 133 GLY A C 1
ATOM 1054 O O . GLY A 1 133 ? 44.890 -0.906 -22.169 1.00 66.00 133 GLY A O 1
ATOM 1055 N N . THR A 1 134 ? 43.382 -1.777 -20.749 1.00 72.00 134 THR A N 1
ATOM 1056 C CA . THR A 1 134 ? 42.324 -1.970 -21.751 1.00 72.00 134 THR A CA 1
ATOM 1057 C C . THR A 1 134 ? 41.232 -0.920 -21.542 1.00 72.00 134 THR A C 1
ATOM 1059 O O . THR A 1 134 ? 40.688 -0.829 -20.441 1.00 72.00 134 THR A O 1
ATOM 1062 N N . PRO A 1 135 ? 40.891 -0.115 -22.562 1.00 80.81 135 PRO A N 1
ATOM 1063 C CA . PRO A 1 135 ? 39.803 0.850 -22.458 1.00 80.81 135 PRO A CA 1
ATOM 1064 C C . PRO A 1 135 ? 38.470 0.199 -22.065 1.00 80.81 135 PRO A C 1
ATOM 1066 O O . 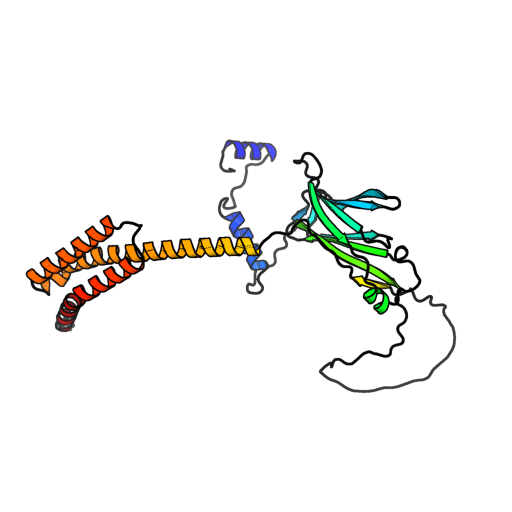PRO A 1 135 ? 38.066 -0.795 -22.668 1.00 80.81 135 PRO A O 1
ATOM 1069 N N . LEU A 1 136 ? 37.754 0.799 -21.105 1.00 82.31 136 LEU A N 1
ATOM 1070 C CA . LEU A 1 136 ? 36.524 0.225 -20.541 1.00 82.31 136 LEU A CA 1
ATOM 1071 C C . LEU A 1 136 ? 35.437 -0.076 -21.583 1.00 82.31 136 LEU A C 1
ATOM 1073 O O . LEU A 1 136 ? 34.728 -1.065 -21.456 1.00 82.31 136 LEU A O 1
ATOM 1077 N N . HIS A 1 137 ? 35.351 0.722 -22.652 1.00 81.81 137 HIS A N 1
ATOM 1078 C CA . HIS A 1 137 ? 34.362 0.549 -23.723 1.00 81.81 137 HIS A CA 1
ATOM 1079 C C . HIS A 1 137 ? 34.492 -0.762 -24.514 1.00 81.81 137 HIS A C 1
ATOM 1081 O O . HIS A 1 137 ? 33.607 -1.085 -25.307 1.00 81.81 137 HIS A O 1
ATOM 1087 N N . LEU A 1 138 ? 35.594 -1.497 -24.335 1.00 82.44 138 LEU A N 1
ATOM 1088 C CA . LEU A 1 138 ? 35.793 -2.822 -24.921 1.00 82.44 138 LEU A CA 1
ATOM 1089 C C . LEU A 1 138 ? 35.148 -3.936 -24.090 1.00 82.44 138 LEU A C 1
ATOM 1091 O O . LEU A 1 138 ? 34.934 -5.029 -24.617 1.00 82.44 138 LEU A O 1
ATOM 1095 N N . TYR A 1 139 ? 34.823 -3.671 -22.824 1.00 84.75 139 TYR A N 1
ATOM 1096 C CA . TYR A 1 139 ? 34.075 -4.595 -21.985 1.00 84.75 139 TYR A CA 1
ATOM 1097 C C . TYR A 1 139 ? 32.571 -4.448 -22.222 1.00 84.75 139 TYR A C 1
ATOM 1099 O O . TYR A 1 139 ? 32.056 -3.389 -22.586 1.00 84.75 139 TYR A O 1
ATOM 1107 N N . GLU A 1 140 ? 31.860 -5.557 -22.047 1.00 88.19 140 GLU A N 1
ATOM 1108 C CA . GLU A 1 140 ? 30.411 -5.605 -22.180 1.00 88.19 140 GLU A CA 1
ATOM 1109 C C . GLU A 1 140 ? 29.768 -5.337 -20.820 1.00 88.19 140 GLU A C 1
ATOM 1111 O O . GLU A 1 140 ? 29.962 -6.097 -19.873 1.00 88.19 140 GLU A O 1
ATOM 1116 N N . THR A 1 141 ? 28.988 -4.266 -20.733 1.00 91.25 141 THR A N 1
ATOM 1117 C CA . THR A 1 141 ? 28.143 -3.954 -19.583 1.00 91.25 141 THR A CA 1
ATOM 1118 C C . THR A 1 141 ? 26.757 -4.515 -19.829 1.00 91.25 141 THR A C 1
ATOM 1120 O O . THR A 1 141 ? 26.022 -4.039 -20.690 1.00 91.25 141 THR A O 1
ATOM 1123 N N . LYS A 1 142 ? 26.386 -5.534 -19.068 1.00 94.38 142 LYS A N 1
ATOM 1124 C CA . LYS A 1 142 ? 25.068 -6.148 -19.092 1.00 94.38 142 LYS A CA 1
ATOM 1125 C C . LYS A 1 142 ? 24.183 -5.499 -18.034 1.00 94.38 142 LYS A C 1
ATOM 1127 O O . LYS A 1 142 ? 24.534 -5.470 -16.858 1.00 94.38 142 LYS A O 1
ATOM 1132 N N . VAL A 1 143 ? 23.026 -5.002 -18.446 1.00 96.25 143 VAL A N 1
ATOM 1133 C CA . VAL A 1 143 ? 22.018 -4.419 -17.557 1.00 96.25 143 VAL A CA 1
ATOM 1134 C C . VAL A 1 143 ? 20.801 -5.327 -17.543 1.00 96.25 143 VAL A C 1
ATOM 1136 O O . VAL A 1 143 ? 20.288 -5.708 -18.597 1.00 96.25 143 VAL A O 1
ATOM 1139 N N . THR A 1 144 ? 20.349 -5.669 -16.343 1.00 97.25 144 THR A N 1
ATOM 1140 C CA . THR A 1 144 ? 19.199 -6.534 -16.104 1.00 97.25 144 THR A CA 1
ATOM 1141 C C . THR A 1 144 ? 18.017 -5.680 -15.658 1.00 97.25 144 THR A C 1
ATOM 1143 O O . THR A 1 144 ? 18.050 -5.045 -14.604 1.00 97.25 144 THR A O 1
ATOM 1146 N N . PHE A 1 145 ? 16.967 -5.679 -16.469 1.00 97.31 145 PHE A N 1
ATOM 1147 C CA . PHE A 1 145 ? 15.689 -5.038 -16.196 1.00 97.31 145 PHE A CA 1
ATOM 1148 C C . PHE A 1 145 ? 14.705 -6.071 -15.675 1.00 97.31 145 PHE A C 1
ATOM 1150 O O . PHE A 1 145 ? 14.604 -7.174 -16.216 1.00 97.31 145 PHE A O 1
ATOM 1157 N N . GLU A 1 146 ? 13.951 -5.703 -14.658 1.00 96.62 146 GLU A N 1
ATOM 1158 C CA . GLU A 1 146 ? 12.978 -6.570 -14.017 1.00 96.62 146 GLU A CA 1
ATOM 1159 C C . GLU A 1 146 ? 11.635 -5.860 -13.933 1.00 96.62 146 GLU A C 1
ATOM 1161 O O . GLU A 1 146 ? 11.567 -4.656 -13.686 1.00 96.62 146 GLU A O 1
ATOM 1166 N N . ILE A 1 147 ? 10.578 -6.635 -14.140 1.00 95.75 147 ILE A N 1
ATOM 1167 C CA . ILE A 1 147 ? 9.255 -6.329 -13.629 1.00 95.75 147 ILE A CA 1
ATOM 1168 C C . ILE A 1 147 ? 8.885 -7.401 -12.613 1.00 95.75 147 ILE A C 1
ATOM 1170 O O . ILE A 1 147 ? 8.933 -8.597 -12.920 1.00 95.75 147 ILE A O 1
ATOM 1174 N N . ASP A 1 148 ? 8.586 -6.979 -11.392 1.00 93.12 148 ASP A N 1
ATOM 1175 C CA . ASP A 1 148 ? 8.278 -7.904 -10.309 1.00 93.12 148 ASP A CA 1
ATOM 1176 C C . ASP A 1 148 ? 6.829 -8.420 -10.379 1.00 93.12 148 ASP A C 1
ATOM 1178 O O . ASP A 1 148 ? 6.077 -8.162 -11.324 1.00 93.12 148 ASP A O 1
ATOM 1182 N N . ALA A 1 149 ? 6.446 -9.216 -9.379 1.00 90.81 149 ALA A N 1
ATOM 1183 C CA . ALA A 1 149 ? 5.114 -9.804 -9.309 1.00 90.81 149 ALA A CA 1
ATOM 1184 C C . ALA A 1 149 ? 4.014 -8.771 -9.009 1.00 90.81 149 ALA A C 1
ATOM 1186 O O . ALA A 1 149 ? 2.843 -9.092 -9.192 1.00 90.81 149 ALA A O 1
ATOM 1187 N N . ASP A 1 150 ? 4.385 -7.568 -8.563 1.00 90.62 150 ASP A N 1
ATOM 1188 C CA . ASP A 1 150 ? 3.478 -6.455 -8.286 1.00 90.62 150 ASP A CA 1
ATOM 1189 C C . ASP A 1 150 ? 3.406 -5.474 -9.480 1.00 90.62 150 ASP A C 1
ATOM 1191 O O . ASP A 1 150 ? 2.698 -4.467 -9.430 1.00 90.62 150 ASP A O 1
ATOM 1195 N N . GLY A 1 151 ? 4.112 -5.774 -10.579 1.00 91.94 151 GLY A N 1
ATOM 1196 C CA . GLY A 1 151 ? 4.131 -4.967 -11.799 1.00 91.94 151 GLY A CA 1
ATOM 1197 C C . GLY A 1 151 ? 5.079 -3.768 -11.739 1.00 91.94 151 GLY A C 1
ATOM 1198 O O . GLY A 1 151 ? 4.984 -2.869 -12.580 1.00 91.94 151 GLY A O 1
ATOM 1199 N N . MET A 1 152 ? 5.995 -3.730 -10.770 1.00 92.38 152 MET A N 1
ATOM 1200 C CA . MET A 1 152 ? 6.947 -2.637 -10.603 1.00 92.38 152 MET A CA 1
ATOM 1201 C C . MET A 1 152 ? 8.191 -2.867 -11.458 1.00 92.38 152 MET A C 1
ATOM 1203 O O . MET A 1 152 ? 8.864 -3.890 -11.354 1.00 92.38 152 MET A O 1
ATOM 1207 N N . PHE A 1 153 ? 8.507 -1.889 -12.309 1.00 94.06 153 PHE A N 1
ATOM 1208 C CA . PHE A 1 153 ? 9.709 -1.910 -13.139 1.00 94.06 153 PHE A CA 1
ATOM 1209 C C . PHE A 1 153 ? 10.929 -1.388 -12.378 1.00 94.06 153 PHE A C 1
ATOM 1211 O O . PHE A 1 153 ? 10.879 -0.313 -11.775 1.00 94.06 153 PHE A O 1
ATOM 1218 N N . GLN A 1 154 ? 12.055 -2.089 -12.503 1.00 94.25 154 GLN A N 1
ATOM 1219 C CA . GLN A 1 154 ? 13.340 -1.662 -11.961 1.00 94.25 154 GLN A CA 1
ATOM 1220 C C . GLN A 1 154 ? 14.528 -2.119 -12.814 1.00 94.25 154 GLN A C 1
ATOM 1222 O O . GLN A 1 154 ? 14.478 -3.128 -13.519 1.00 94.25 154 GLN A O 1
ATOM 1227 N N . VAL A 1 155 ? 15.645 -1.399 -12.698 1.00 95.38 155 VAL A N 1
ATOM 1228 C CA . VAL A 1 155 ? 16.962 -1.930 -13.068 1.00 95.38 155 VAL A CA 1
ATOM 1229 C C . VAL A 1 155 ? 17.475 -2.743 -11.882 1.00 95.38 155 VAL A C 1
ATOM 1231 O O . VAL A 1 155 ? 17.927 -2.174 -10.893 1.00 95.38 155 VAL A O 1
ATOM 1234 N N . GLN A 1 156 ? 17.372 -4.070 -11.973 1.00 93.44 156 GLN A N 1
ATOM 1235 C CA . GLN A 1 156 ? 17.723 -4.991 -10.890 1.00 93.44 156 GLN A CA 1
ATOM 1236 C C . GLN A 1 156 ? 19.228 -4.974 -10.605 1.00 93.44 156 GLN A C 1
ATOM 1238 O O . GLN A 1 156 ? 19.655 -4.968 -9.452 1.00 93.44 156 GLN A O 1
ATOM 1243 N N . LYS A 1 157 ? 20.041 -4.984 -11.664 1.00 93.62 157 LYS A N 1
ATOM 1244 C CA . LYS A 1 157 ? 21.501 -4.922 -11.567 1.00 93.62 157 LYS A CA 1
ATOM 1245 C C . LYS A 1 157 ? 22.135 -4.485 -12.882 1.00 93.62 157 LYS A C 1
ATOM 1247 O O . LYS A 1 157 ? 21.551 -4.642 -13.954 1.00 93.62 157 LYS A O 1
ATOM 1252 N N . ALA A 1 158 ? 23.366 -3.999 -12.785 1.00 94.69 158 ALA A N 1
ATOM 1253 C CA . ALA A 1 158 ? 24.257 -3.789 -13.914 1.00 94.69 158 ALA A CA 1
ATOM 1254 C C . ALA A 1 158 ? 25.614 -4.435 -13.605 1.00 94.69 158 ALA A C 1
ATOM 1256 O O . ALA A 1 158 ? 26.142 -4.294 -12.502 1.00 94.69 158 ALA A O 1
ATOM 1257 N N . GLU A 1 159 ? 26.155 -5.181 -14.561 1.00 93.00 159 GLU A N 1
ATOM 1258 C CA . GLU A 1 159 ? 27.381 -5.963 -14.412 1.00 93.00 159 GLU A CA 1
ATOM 1259 C C . GLU A 1 159 ? 28.284 -5.742 -15.621 1.00 93.00 159 GLU A C 1
ATOM 1261 O O . GLU A 1 159 ? 27.855 -5.913 -16.760 1.00 93.00 159 GLU A O 1
ATOM 1266 N N . MET A 1 160 ? 29.548 -5.395 -15.390 1.00 89.31 160 MET A N 1
ATOM 1267 C CA . MET A 1 160 ? 30.544 -5.342 -16.459 1.00 89.31 160 MET A CA 1
ATOM 1268 C C . MET A 1 160 ? 31.306 -6.664 -16.531 1.00 89.31 160 MET A C 1
ATOM 1270 O O . MET A 1 160 ? 31.873 -7.114 -15.537 1.00 89.31 160 MET A O 1
ATOM 1274 N N . MET A 1 161 ? 31.328 -7.285 -17.708 1.00 84.44 161 MET A N 1
ATOM 1275 C CA . MET A 1 161 ? 31.983 -8.568 -17.948 1.00 84.44 161 MET A CA 1
ATOM 1276 C C . MET A 1 161 ? 33.448 -8.342 -18.331 1.00 84.44 161 MET A C 1
ATOM 1278 O O . MET A 1 161 ? 33.759 -7.985 -19.470 1.00 84.44 161 MET A O 1
ATOM 1282 N N . ALA A 1 162 ? 34.354 -8.573 -17.382 1.00 73.94 162 ALA A N 1
ATOM 1283 C CA . ALA A 1 162 ? 35.798 -8.494 -17.594 1.00 73.94 162 ALA A CA 1
ATOM 1284 C C . ALA A 1 162 ? 36.408 -9.902 -17.715 1.00 73.94 162 ALA A C 1
ATOM 1286 O O . ALA A 1 162 ? 35.942 -10.816 -17.037 1.00 73.94 162 ALA A O 1
ATOM 1287 N N . PRO A 1 163 ? 37.430 -10.129 -18.557 1.00 68.19 163 PRO A N 1
ATOM 1288 C CA . PRO A 1 163 ? 38.121 -11.407 -18.618 1.00 68.19 163 PRO A CA 1
ATOM 1289 C C . PRO A 1 163 ? 38.787 -11.692 -17.268 1.00 68.19 163 PRO A C 1
ATOM 1291 O O . PRO A 1 163 ? 39.488 -10.852 -16.710 1.00 68.19 163 PRO A O 1
ATOM 1294 N N . ALA A 1 164 ? 38.574 -12.894 -16.748 1.00 59.72 164 ALA A N 1
ATOM 1295 C CA . ALA A 1 164 ? 39.282 -13.428 -15.606 1.00 59.72 164 ALA A CA 1
ATOM 1296 C C . ALA A 1 164 ? 40.756 -13.552 -15.987 1.00 59.72 164 ALA A C 1
ATOM 1298 O O . ALA A 1 164 ? 41.134 -14.380 -16.821 1.00 59.72 164 ALA A O 1
ATOM 1299 N N . VAL A 1 165 ? 41.593 -12.724 -15.378 1.00 57.59 165 VAL A N 1
ATOM 1300 C CA . VAL A 1 165 ? 43.025 -12.994 -15.347 1.00 57.59 165 VAL A CA 1
ATOM 1301 C C . VAL A 1 165 ? 43.217 -14.212 -14.440 1.00 57.59 165 VAL A C 1
ATOM 1303 O O . VAL A 1 165 ? 42.616 -14.277 -13.365 1.00 57.59 165 VAL A O 1
ATOM 1306 N N . GLU A 1 166 ? 44.003 -15.202 -14.879 1.00 48.62 166 GLU A N 1
ATOM 1307 C CA . GLU A 1 166 ? 44.414 -16.324 -14.030 1.00 48.62 166 GLU A CA 1
ATOM 1308 C C . GLU A 1 166 ? 45.122 -15.747 -12.796 1.00 48.62 166 GLU A C 1
ATOM 1310 O O . GLU A 1 166 ? 46.288 -15.361 -12.849 1.00 48.62 166 GLU A O 1
ATOM 1315 N N . VAL A 1 167 ? 44.402 -15.642 -11.680 1.00 40.06 167 VAL A N 1
ATOM 1316 C CA . VAL A 1 167 ? 45.003 -15.298 -10.396 1.00 40.06 167 VAL A CA 1
ATOM 1317 C C . VAL A 1 167 ? 45.925 -16.469 -10.044 1.00 40.06 167 VAL A C 1
ATOM 1319 O O . VAL A 1 167 ? 45.428 -17.598 -9.936 1.00 40.06 167 VAL A O 1
ATOM 1322 N N . PRO A 1 168 ? 47.246 -16.273 -9.857 1.00 33.84 168 PRO A N 1
ATOM 1323 C CA . PRO A 1 168 ? 48.060 -17.298 -9.227 1.00 33.84 168 PRO A CA 1
ATOM 1324 C C . PRO A 1 168 ? 47.398 -17.590 -7.885 1.00 33.84 168 PRO A C 1
ATOM 1326 O O . PRO A 1 168 ? 47.160 -16.681 -7.090 1.00 33.84 168 PRO A O 1
ATOM 1329 N N . SER A 1 169 ? 47.006 -18.842 -7.669 1.00 40.41 169 SER A N 1
ATOM 1330 C CA . SER A 1 169 ? 46.342 -19.262 -6.441 1.00 40.41 169 SER A CA 1
ATOM 1331 C C . SER A 1 169 ? 47.306 -19.105 -5.268 1.00 40.41 169 SER A C 1
ATOM 1333 O O . SER A 1 169 ? 48.047 -20.024 -4.939 1.00 40.41 169 SER A O 1
ATOM 1335 N N . SER A 1 170 ? 47.324 -17.934 -4.641 1.00 45.72 170 SER A N 1
ATOM 1336 C CA . SER A 1 170 ? 48.056 -17.715 -3.397 1.00 45.72 170 SER A CA 1
ATOM 1337 C C . SER A 1 170 ? 47.478 -16.548 -2.602 1.00 45.72 170 SER A C 1
ATOM 1339 O O . SER A 1 170 ? 48.171 -15.566 -2.362 1.00 45.72 170 SER A O 1
ATOM 1341 N N . SER A 1 171 ? 46.214 -16.676 -2.188 1.00 37.00 171 SER A N 1
ATOM 1342 C CA . SER A 1 171 ? 45.689 -16.090 -0.939 1.00 37.00 171 SER A CA 1
ATOM 1343 C C . SER A 1 171 ? 44.198 -16.399 -0.753 1.00 37.00 171 SER A C 1
ATOM 1345 O O . SER A 1 171 ? 43.364 -15.512 -0.603 1.00 37.00 171 SER A O 1
ATOM 1347 N N . LEU A 1 172 ? 43.844 -17.687 -0.689 1.00 35.53 172 LEU A N 1
ATOM 1348 C CA . LEU A 1 172 ? 42.657 -18.075 0.074 1.00 35.53 172 LEU A CA 1
ATOM 1349 C C . LEU A 1 172 ? 43.040 -17.995 1.555 1.00 35.53 172 LEU A C 1
ATOM 1351 O O . LEU A 1 172 ? 43.609 -18.931 2.115 1.00 35.53 172 LEU A O 1
ATOM 1355 N N . THR A 1 173 ? 42.791 -16.852 2.189 1.00 32.75 173 THR A N 1
ATOM 1356 C CA . THR A 1 173 ? 42.780 -16.782 3.650 1.00 32.75 173 THR A CA 1
ATOM 1357 C C . THR A 1 173 ? 41.557 -17.527 4.160 1.00 32.75 173 THR A C 1
ATOM 1359 O O . THR A 1 173 ? 40.416 -17.171 3.870 1.00 32.75 173 THR A O 1
ATOM 1362 N N . ASN A 1 174 ? 41.854 -18.587 4.902 1.00 36.28 174 ASN A N 1
ATOM 1363 C CA . ASN A 1 174 ? 40.947 -19.502 5.572 1.00 36.28 174 ASN A CA 1
ATOM 1364 C C . ASN A 1 174 ? 39.749 -18.817 6.244 1.00 36.28 174 ASN A C 1
ATOM 1366 O O . ASN A 1 174 ? 39.912 -17.967 7.118 1.00 36.28 174 ASN A O 1
ATOM 1370 N N . THR A 1 175 ? 38.555 -19.319 5.946 1.00 31.34 175 THR A N 1
ATOM 1371 C CA . THR A 1 175 ? 37.438 -19.361 6.899 1.00 31.34 175 THR A CA 1
ATOM 1372 C C . THR A 1 175 ? 37.064 -20.832 7.129 1.00 31.34 175 THR A C 1
ATOM 1374 O O . THR A 1 175 ? 37.149 -21.633 6.196 1.00 31.34 175 THR A O 1
ATOM 1377 N N . PRO A 1 176 ? 36.748 -21.241 8.371 1.00 33.16 176 PRO A N 1
ATOM 1378 C CA . PRO A 1 176 ? 36.733 -22.646 8.757 1.00 33.16 176 PRO A CA 1
ATOM 1379 C C . PRO A 1 176 ? 35.447 -23.347 8.302 1.00 33.16 176 PRO A C 1
ATOM 1381 O O . PRO A 1 176 ? 34.346 -22.935 8.659 1.00 33.16 176 PRO A O 1
ATOM 1384 N N . LEU A 1 177 ? 35.594 -24.454 7.570 1.00 32.75 177 LEU A N 1
ATOM 1385 C CA . LEU A 1 177 ? 34.535 -25.445 7.383 1.00 32.75 177 LEU A CA 1
ATOM 1386 C C . LEU A 1 177 ? 34.623 -26.483 8.506 1.00 32.75 177 LEU A C 1
ATOM 1388 O O . LEU A 1 177 ? 35.632 -27.165 8.688 1.00 32.75 177 LEU A O 1
ATOM 1392 N N . MET A 1 178 ? 33.544 -26.558 9.275 1.00 30.44 178 MET A N 1
ATOM 1393 C CA . MET A 1 178 ? 33.298 -27.517 10.343 1.00 30.44 178 MET A CA 1
ATOM 1394 C C . MET A 1 178 ? 32.713 -28.808 9.748 1.00 30.44 178 MET A C 1
ATOM 1396 O O . MET A 1 178 ? 31.846 -28.736 8.881 1.00 30.44 178 MET A O 1
ATOM 1400 N N . ASN A 1 179 ? 33.160 -29.956 10.278 1.00 31.33 179 ASN A N 1
ATOM 1401 C CA . ASN A 1 179 ? 32.759 -31.344 9.972 1.00 31.33 179 ASN A CA 1
ATOM 1402 C C . ASN A 1 179 ? 33.139 -31.835 8.556 1.00 31.33 179 ASN A C 1
ATOM 1404 O O . ASN A 1 179 ? 32.758 -31.251 7.558 1.00 31.33 179 ASN A O 1
ATOM 1408 N N . GLY A 1 180 ? 33.859 -32.932 8.329 1.00 28.11 180 GLY A N 1
ATOM 1409 C CA . GLY A 1 180 ? 34.239 -34.059 9.170 1.00 28.11 180 GLY A CA 1
ATOM 1410 C C . GLY A 1 180 ? 34.082 -35.340 8.348 1.00 28.11 180 GLY A C 1
ATOM 1411 O O . GLY A 1 180 ? 32.989 -35.884 8.326 1.00 28.11 180 GLY A O 1
ATOM 1412 N N . SER A 1 181 ? 35.138 -35.796 7.659 1.00 29.81 181 SER A N 1
ATOM 1413 C CA . SER A 1 181 ? 35.511 -37.219 7.521 1.00 29.81 181 SER A CA 1
ATOM 1414 C C . SER A 1 181 ? 36.762 -37.379 6.642 1.00 29.81 181 SER A C 1
ATOM 1416 O O . SER A 1 181 ? 36.826 -36.875 5.524 1.00 29.81 181 SER A O 1
ATOM 1418 N N . LEU A 1 182 ? 37.759 -38.091 7.167 1.00 29.55 182 LEU A N 1
ATOM 1419 C CA . LEU A 1 182 ? 39.011 -38.477 6.508 1.00 29.55 182 LEU A CA 1
ATOM 1420 C C . LEU A 1 182 ? 38.861 -39.843 5.816 1.00 29.55 182 LEU A C 1
ATOM 1422 O O . LEU A 1 182 ? 38.285 -40.748 6.424 1.00 29.55 182 LEU A O 1
ATOM 1426 N N . ARG A 1 183 ? 39.508 -40.039 4.651 1.00 31.50 183 ARG A N 1
ATOM 1427 C CA . ARG A 1 183 ? 40.586 -41.042 4.417 1.00 31.50 183 ARG A CA 1
ATOM 1428 C C . ARG A 1 183 ? 41.116 -41.049 2.954 1.00 31.50 183 ARG A C 1
ATOM 1430 O O . ARG A 1 183 ? 40.467 -40.464 2.096 1.00 31.50 183 ARG A O 1
ATOM 1437 N N . PRO A 1 184 ? 42.323 -41.610 2.687 1.00 31.27 184 PRO A N 1
ATOM 1438 C CA . PRO A 1 184 ? 43.314 -41.004 1.790 1.00 31.27 184 PRO A CA 1
ATOM 1439 C C . PRO A 1 184 ? 43.661 -41.792 0.505 1.00 31.27 184 PRO A C 1
ATOM 1441 O O . PRO A 1 184 ? 43.529 -43.008 0.453 1.00 31.27 184 PRO A O 1
ATOM 1444 N N . VAL A 1 185 ? 44.168 -41.028 -0.474 1.00 27.58 185 VAL A N 1
ATOM 1445 C CA . VAL A 1 185 ? 45.222 -41.274 -1.492 1.00 27.58 185 VAL A CA 1
ATOM 1446 C C . VAL A 1 185 ? 45.459 -42.705 -2.004 1.00 27.58 185 VAL A C 1
ATOM 1448 O O . VAL A 1 185 ? 45.957 -43.550 -1.268 1.00 27.58 185 VAL A O 1
ATOM 1451 N N . GLN A 1 186 ? 45.359 -42.877 -3.329 1.00 28.14 186 GLN A N 1
ATOM 1452 C CA . GLN A 1 186 ? 46.380 -43.593 -4.108 1.00 28.14 186 GLN A CA 1
ATOM 1453 C C . GLN A 1 186 ? 46.699 -42.833 -5.402 1.00 28.14 186 GLN A C 1
ATOM 1455 O O . GLN A 1 186 ? 45.834 -42.573 -6.234 1.00 28.14 186 GLN A O 1
ATOM 1460 N N . SER A 1 187 ? 47.967 -42.454 -5.514 1.00 29.59 187 SER A N 1
ATOM 1461 C CA . SER A 1 187 ? 48.653 -41.948 -6.697 1.00 29.59 187 SER A CA 1
ATOM 1462 C C . SER A 1 187 ? 48.979 -43.096 -7.648 1.00 29.59 187 SER A C 1
ATOM 1464 O O . SER A 1 187 ? 49.571 -44.076 -7.198 1.00 29.59 187 SER A O 1
ATOM 1466 N N . VAL A 1 188 ? 48.703 -42.942 -8.944 1.00 31.11 188 VAL A N 1
ATOM 1467 C CA . VAL A 1 188 ? 49.433 -43.675 -9.986 1.00 31.11 188 VAL A CA 1
ATOM 1468 C C . VAL A 1 188 ? 49.733 -42.729 -11.146 1.00 31.11 188 VAL A C 1
ATOM 1470 O O . VAL A 1 188 ? 48.835 -42.168 -11.763 1.00 31.11 188 VAL A O 1
ATOM 1473 N N . GLU A 1 189 ? 51.036 -42.515 -11.268 1.00 28.17 189 GLU A N 1
ATOM 1474 C CA . GLU A 1 189 ? 51.917 -42.220 -12.396 1.00 28.17 189 GLU A CA 1
ATOM 1475 C C . GLU A 1 189 ? 51.374 -41.698 -13.736 1.00 28.17 189 GLU A C 1
ATOM 1477 O O . GLU A 1 189 ? 50.360 -42.106 -14.292 1.00 28.17 189 GLU A O 1
ATOM 1482 N N . VAL A 1 190 ? 52.194 -40.771 -14.224 1.00 31.03 190 VAL A N 1
ATOM 1483 C CA . VAL A 1 190 ? 52.188 -40.029 -15.475 1.00 31.03 190 VAL A CA 1
ATOM 1484 C C . VAL A 1 190 ? 52.341 -40.983 -16.654 1.00 31.03 190 VAL A C 1
ATOM 1486 O O . VAL A 1 190 ? 53.257 -41.801 -16.649 1.00 31.03 190 VAL A O 1
ATOM 1489 N N . ASP A 1 191 ? 51.532 -40.801 -17.696 1.00 28.70 191 ASP A N 1
ATOM 1490 C CA . ASP A 1 191 ? 51.995 -41.117 -19.042 1.00 28.70 191 ASP A CA 1
ATOM 1491 C C . ASP A 1 191 ? 51.639 -39.978 -19.998 1.00 28.70 191 ASP A C 1
ATOM 1493 O O . ASP A 1 191 ? 50.527 -39.442 -20.025 1.00 28.70 191 ASP A O 1
ATOM 1497 N N . GLU A 1 192 ? 52.673 -39.551 -20.700 1.00 37.66 192 GLU A N 1
ATOM 1498 C CA . GLU A 1 192 ? 52.785 -38.348 -21.499 1.00 37.66 192 GLU A CA 1
ATOM 1499 C C . GLU A 1 192 ? 52.607 -38.756 -22.957 1.00 37.66 192 GLU A C 1
ATOM 1501 O O . GLU A 1 192 ? 53.513 -39.355 -23.528 1.00 37.66 192 GLU A O 1
ATOM 1506 N N . GLN A 1 193 ? 51.464 -38.435 -23.577 1.00 33.75 193 GLN A N 1
ATOM 1507 C CA . GLN A 1 193 ? 51.389 -38.179 -25.020 1.00 33.75 193 GLN A CA 1
ATOM 1508 C C . GLN A 1 193 ? 50.015 -37.681 -25.488 1.00 33.75 193 GLN A C 1
ATOM 1510 O O . GLN A 1 193 ? 48.972 -38.052 -24.963 1.00 33.75 193 GLN A O 1
ATOM 1515 N N . ALA A 1 194 ? 50.076 -36.894 -26.567 1.00 31.80 194 ALA A N 1
ATOM 1516 C CA . ALA A 1 194 ? 48.996 -36.267 -27.330 1.00 31.80 194 ALA A CA 1
ATOM 1517 C C . ALA A 1 194 ? 48.426 -34.979 -26.716 1.00 31.80 194 ALA A C 1
ATOM 1519 O O . ALA A 1 194 ? 47.501 -34.974 -25.909 1.00 31.80 194 ALA A O 1
ATOM 1520 N N . GLY A 1 195 ? 48.953 -33.845 -27.181 1.00 38.38 195 GLY A N 1
ATOM 1521 C CA . GLY A 1 195 ? 48.292 -32.565 -26.977 1.00 38.38 195 GLY A CA 1
ATOM 1522 C C . GLY A 1 195 ? 46.943 -32.511 -27.704 1.00 38.38 195 GLY A C 1
ATOM 1523 O O . GLY A 1 195 ? 46.823 -32.988 -28.833 1.00 38.38 195 GLY A O 1
ATOM 1524 N N . PRO A 1 196 ? 45.957 -31.832 -27.106 1.00 34.69 196 PRO A N 1
ATOM 1525 C CA . PRO A 1 196 ? 44.987 -31.053 -27.844 1.00 34.69 196 PRO A CA 1
ATOM 1526 C C . PRO A 1 196 ? 45.187 -29.573 -27.503 1.00 34.69 196 PRO A C 1
ATOM 1528 O O . PRO A 1 196 ? 45.285 -29.188 -26.338 1.00 34.69 196 PRO A O 1
ATOM 1531 N N . SER A 1 197 ? 45.220 -28.717 -28.523 1.00 46.28 197 SER A N 1
ATOM 1532 C CA . SER A 1 197 ? 45.066 -27.273 -28.356 1.00 46.28 197 SER A CA 1
ATOM 1533 C C . SER A 1 197 ? 43.669 -26.985 -27.799 1.00 46.28 197 SER A C 1
ATOM 1535 O O . SER A 1 197 ? 42.728 -26.698 -28.539 1.00 46.28 197 SER A O 1
ATOM 1537 N N . THR A 1 198 ? 43.499 -27.083 -26.485 1.00 33.91 198 THR A N 1
ATOM 1538 C CA . THR A 1 198 ? 42.333 -26.530 -25.811 1.00 33.91 198 THR A CA 1
ATOM 1539 C C . THR A 1 198 ? 42.571 -25.036 -25.691 1.00 33.91 198 THR A C 1
ATOM 1541 O O . THR A 1 198 ? 43.232 -24.581 -24.757 1.00 33.91 198 THR A O 1
ATOM 1544 N N . SER A 1 199 ? 42.048 -24.257 -26.639 1.00 42.19 199 SER A N 1
ATOM 1545 C CA . SER A 1 199 ? 41.797 -22.842 -26.387 1.00 42.19 199 SER A CA 1
ATOM 1546 C C . SER A 1 199 ? 40.818 -22.781 -25.213 1.00 42.19 199 SER A C 1
ATOM 1548 O O . SER A 1 199 ? 39.610 -22.965 -25.391 1.00 42.19 199 SER A O 1
ATOM 1550 N N . LYS A 1 200 ? 41.337 -22.635 -23.989 1.00 52.00 200 LYS A N 1
ATOM 1551 C CA . LYS A 1 200 ? 40.504 -22.406 -22.810 1.00 52.00 200 LYS A CA 1
ATOM 1552 C C . LYS A 1 200 ? 39.676 -21.159 -23.118 1.00 52.00 200 LYS A C 1
ATOM 1554 O O . LYS A 1 200 ? 40.244 -20.110 -23.416 1.00 52.00 200 LYS A O 1
ATOM 1559 N N . LYS A 1 201 ? 38.344 -21.288 -23.133 1.00 49.75 201 LYS A N 1
ATOM 1560 C CA . LYS A 1 201 ? 37.466 -20.121 -23.271 1.00 49.75 201 LYS A CA 1
ATOM 1561 C C . LYS A 1 201 ? 37.838 -19.146 -22.147 1.00 49.75 201 LYS A C 1
ATOM 1563 O O . LYS A 1 201 ? 37.926 -19.607 -21.007 1.00 49.75 201 LYS A O 1
ATOM 1568 N N . PRO A 1 202 ? 38.078 -17.857 -22.438 1.00 58.19 202 PRO A N 1
ATOM 1569 C CA . PRO A 1 202 ? 38.330 -16.886 -21.387 1.00 58.19 202 PRO A CA 1
ATOM 1570 C C . PRO A 1 202 ? 37.128 -16.892 -20.439 1.00 58.19 202 PRO A C 1
ATOM 1572 O O . PRO A 1 202 ? 35.984 -16.747 -20.871 1.00 58.19 202 PRO A O 1
ATOM 1575 N N . VAL A 1 203 ? 37.387 -17.158 -19.161 1.00 67.56 203 VAL A N 1
ATOM 1576 C CA . VAL A 1 203 ? 36.391 -16.997 -18.098 1.00 67.56 203 VAL A CA 1
ATOM 1577 C C . VAL A 1 203 ? 36.158 -15.494 -17.964 1.00 67.56 203 VAL A C 1
ATOM 1579 O O . VAL A 1 203 ? 37.119 -14.745 -18.059 1.00 67.56 203 VAL A O 1
ATOM 1582 N N . PHE A 1 204 ? 34.921 -15.035 -17.793 1.00 71.31 204 PHE A N 1
ATOM 1583 C CA . PHE A 1 204 ? 34.620 -13.623 -17.534 1.00 71.31 204 PHE A CA 1
ATOM 1584 C C . PHE A 1 204 ? 34.025 -13.487 -16.131 1.00 71.31 204 PHE A C 1
ATOM 1586 O O . PHE A 1 204 ? 33.186 -14.304 -15.749 1.00 71.31 204 PHE A O 1
ATOM 1593 N N . LEU A 1 205 ? 34.457 -12.480 -15.372 1.00 75.62 205 LEU A N 1
ATOM 1594 C CA . LEU A 1 205 ? 33.945 -12.155 -14.043 1.00 75.62 205 LEU A CA 1
ATOM 1595 C C . LEU A 1 205 ? 33.040 -10.913 -14.116 1.00 75.62 205 LEU A C 1
ATOM 1597 O O . LEU A 1 205 ? 33.434 -9.928 -14.750 1.00 75.62 205 LEU A O 1
ATOM 1601 N N . PRO A 1 206 ? 31.850 -10.944 -13.485 1.00 81.69 206 PRO A N 1
ATOM 1602 C CA . PRO A 1 206 ? 30.970 -9.788 -13.418 1.00 81.69 206 PRO A CA 1
ATOM 1603 C C . PRO A 1 206 ? 31.447 -8.813 -12.336 1.00 81.69 206 PRO A C 1
ATOM 1605 O O . PRO A 1 206 ? 31.564 -9.170 -11.165 1.00 81.69 206 PRO A O 1
ATOM 1608 N N . ILE A 1 207 ? 31.680 -7.560 -12.719 1.00 84.19 207 ILE A N 1
ATOM 1609 C CA . ILE A 1 207 ? 31.874 -6.452 -11.781 1.00 84.19 207 ILE A CA 1
ATOM 1610 C C . ILE A 1 207 ? 30.519 -5.778 -11.581 1.00 84.19 207 ILE A C 1
ATOM 1612 O O . ILE A 1 207 ? 29.994 -5.174 -12.516 1.00 84.19 207 ILE A O 1
ATOM 1616 N N . HIS A 1 208 ? 29.950 -5.877 -10.378 1.00 86.44 208 HIS A N 1
ATOM 1617 C CA . HIS A 1 208 ? 28.695 -5.201 -10.048 1.00 86.44 208 HIS A CA 1
ATOM 1618 C C . HIS A 1 208 ? 28.877 -3.680 -10.043 1.00 86.44 208 HIS A C 1
ATOM 1620 O O . HIS A 1 208 ? 29.712 -3.135 -9.314 1.00 86.44 208 HIS A O 1
ATOM 1626 N N . LEU A 1 209 ? 28.073 -3.009 -10.859 1.00 87.25 209 LEU A N 1
ATOM 1627 C CA . LEU A 1 209 ? 28.055 -1.562 -11.010 1.00 87.25 209 LEU A CA 1
ATOM 1628 C C . LEU A 1 209 ? 27.038 -0.931 -10.058 1.00 87.25 209 LEU A C 1
ATOM 1630 O O . LEU A 1 209 ? 26.030 -1.543 -9.698 1.00 87.25 209 LEU A O 1
ATOM 1634 N N . SER A 1 210 ? 27.293 0.317 -9.666 1.00 88.19 210 SER A N 1
ATOM 1635 C CA . SER A 1 210 ? 26.330 1.088 -8.882 1.00 88.19 210 SER A CA 1
ATOM 1636 C C . SER A 1 210 ? 25.206 1.580 -9.792 1.00 88.19 210 SER A C 1
ATOM 1638 O O . SER A 1 210 ? 25.467 2.169 -10.841 1.00 88.19 210 SER A O 1
ATOM 1640 N N . VAL A 1 211 ? 23.969 1.330 -9.366 1.00 86.75 211 VAL A N 1
ATOM 1641 C CA . VAL A 1 211 ? 22.745 1.792 -10.021 1.00 86.75 211 VAL A CA 1
ATOM 1642 C C . VAL A 1 211 ? 22.030 2.730 -9.052 1.00 86.75 211 VAL A C 1
ATOM 1644 O O . VAL A 1 211 ? 21.693 2.320 -7.941 1.00 86.75 211 VAL A O 1
ATOM 1647 N N . GLN A 1 212 ? 21.816 3.983 -9.448 1.00 84.69 212 GLN A N 1
ATOM 1648 C CA . GLN A 1 212 ? 21.102 4.977 -8.638 1.00 84.69 212 GLN A CA 1
ATOM 1649 C C . GLN A 1 212 ? 19.792 5.371 -9.313 1.00 84.69 212 GLN A C 1
ATOM 1651 O O . GLN A 1 212 ? 19.773 5.579 -10.520 1.00 84.69 212 GLN A O 1
ATOM 1656 N N . ASN A 1 213 ? 18.707 5.473 -8.543 1.00 84.81 213 ASN A N 1
ATOM 1657 C CA . ASN A 1 213 ? 17.422 5.987 -9.015 1.00 84.81 213 ASN A CA 1
ATOM 1658 C C . ASN A 1 213 ? 16.962 7.112 -8.088 1.00 84.81 213 ASN A C 1
ATOM 1660 O O . ASN A 1 213 ? 16.472 6.858 -6.988 1.00 84.81 213 ASN A O 1
ATOM 1664 N N . ASP A 1 214 ? 17.089 8.345 -8.568 1.00 70.56 214 ASP A N 1
ATOM 1665 C CA . ASP A 1 214 ? 16.666 9.540 -7.835 1.00 70.56 214 ASP A CA 1
ATOM 1666 C C . ASP A 1 214 ? 15.232 9.973 -8.193 1.00 70.56 214 ASP A C 1
ATOM 1668 O O . ASP A 1 214 ? 14.665 10.868 -7.565 1.00 70.56 214 ASP A O 1
ATOM 1672 N N . SER A 1 215 ? 14.599 9.321 -9.177 1.00 68.94 215 SER A N 1
ATOM 1673 C CA . SER A 1 215 ? 13.256 9.680 -9.662 1.00 68.94 215 SER A CA 1
ATOM 1674 C C . SER A 1 215 ? 12.139 9.380 -8.658 1.00 68.94 215 SER A C 1
ATOM 1676 O O . SER A 1 215 ? 11.039 9.912 -8.796 1.00 68.94 215 SER A O 1
ATOM 1678 N N . LEU A 1 216 ? 12.403 8.536 -7.657 1.00 62.88 216 LEU A N 1
ATOM 1679 C CA . LEU A 1 216 ? 11.409 8.048 -6.694 1.00 62.88 216 LEU A CA 1
ATOM 1680 C C . LEU A 1 216 ? 11.821 8.293 -5.234 1.00 62.88 216 LEU A C 1
ATOM 1682 O O . LEU A 1 216 ? 11.432 7.536 -4.345 1.00 62.88 216 LEU A O 1
ATOM 1686 N N . ALA A 1 217 ? 12.589 9.353 -4.961 1.00 70.81 217 ALA A N 1
ATOM 1687 C CA . ALA A 1 217 ? 12.921 9.758 -3.596 1.00 70.81 217 ALA A CA 1
ATOM 1688 C C . ALA A 1 217 ? 11.657 10.217 -2.837 1.00 70.81 217 ALA A C 1
ATOM 1690 O O . ALA A 1 217 ? 11.305 11.396 -2.808 1.00 70.81 217 ALA A O 1
ATOM 1691 N N . PHE A 1 218 ? 10.949 9.268 -2.226 1.00 78.25 218 PHE A N 1
ATOM 1692 C CA . PHE A 1 218 ? 9.766 9.531 -1.417 1.00 78.25 218 PHE A CA 1
ATOM 1693 C C . PHE A 1 218 ? 10.176 9.732 0.051 1.00 78.25 218 PHE A C 1
ATOM 1695 O O . PHE A 1 218 ? 10.845 8.860 0.615 1.00 78.25 218 PHE A O 1
ATOM 1702 N N . PRO A 1 219 ? 9.794 10.841 0.716 1.00 87.56 219 PRO A N 1
ATOM 1703 C CA . PRO A 1 219 ? 10.207 11.126 2.090 1.00 87.56 219 PRO A CA 1
ATOM 1704 C C . PRO A 1 219 ? 9.388 10.300 3.098 1.00 87.56 219 PRO A C 1
ATOM 1706 O O . PRO A 1 219 ? 8.629 10.836 3.906 1.00 87.56 219 PRO A O 1
ATOM 1709 N N . ILE A 1 220 ? 9.552 8.975 3.063 1.00 89.38 220 ILE A N 1
ATOM 1710 C CA . ILE A 1 220 ? 8.775 8.008 3.852 1.00 89.38 220 ILE A CA 1
ATOM 1711 C C . ILE A 1 220 ? 8.833 8.293 5.357 1.00 89.38 220 ILE A C 1
ATOM 1713 O O . ILE A 1 220 ? 7.818 8.210 6.042 1.00 89.38 220 ILE A O 1
ATOM 1717 N N . ASN A 1 221 ? 9.990 8.730 5.858 1.00 91.38 221 ASN A N 1
ATOM 1718 C CA . ASN A 1 221 ? 10.174 9.063 7.270 1.00 91.38 221 ASN A CA 1
ATOM 1719 C C . ASN A 1 221 ? 9.345 10.284 7.695 1.00 91.38 221 ASN A C 1
ATOM 1721 O O . ASN A 1 221 ? 8.805 10.307 8.799 1.00 91.38 221 ASN A O 1
ATOM 1725 N N . ALA A 1 222 ? 9.211 11.288 6.823 1.00 93.25 222 ALA A N 1
ATOM 1726 C CA . ALA A 1 222 ? 8.424 12.480 7.124 1.00 93.25 222 ALA A CA 1
ATOM 1727 C C . ALA A 1 222 ? 6.929 12.143 7.198 1.00 93.25 222 ALA A C 1
ATOM 1729 O O . ALA A 1 222 ? 6.251 12.551 8.139 1.00 93.25 222 ALA A O 1
ATOM 1730 N N . TYR A 1 223 ? 6.429 11.342 6.251 1.00 94.12 223 TYR A N 1
ATOM 1731 C CA . TYR A 1 223 ? 5.043 10.873 6.278 1.00 94.12 223 TYR A CA 1
ATOM 1732 C C . TYR A 1 223 ? 4.767 9.931 7.453 1.00 94.12 223 TYR A C 1
ATOM 1734 O O . TYR A 1 223 ? 3.715 10.044 8.076 1.00 94.12 223 TYR A O 1
ATOM 1742 N N . GLY A 1 224 ? 5.728 9.080 7.822 1.00 95.38 224 GLY A N 1
ATOM 1743 C CA . GLY A 1 224 ? 5.629 8.244 9.019 1.00 95.38 224 GLY A CA 1
ATOM 1744 C C . GLY A 1 224 ? 5.466 9.064 10.301 1.00 95.38 224 GLY A C 1
ATOM 1745 O O . GLY A 1 224 ? 4.657 8.717 11.157 1.00 95.38 224 GLY A O 1
ATOM 1746 N N . GLN A 1 225 ? 6.167 10.197 10.416 1.00 95.69 225 GLN A N 1
ATOM 1747 C CA . GLN A 1 225 ? 6.008 11.095 11.562 1.00 95.69 225 GLN A CA 1
ATOM 1748 C C . GLN A 1 225 ? 4.633 11.775 11.590 1.00 95.69 225 GLN A C 1
ATOM 1750 O O . GLN A 1 225 ? 4.061 11.956 12.664 1.00 95.69 225 GLN A O 1
ATOM 1755 N N . ILE A 1 226 ? 4.103 12.162 10.426 1.00 96.62 226 ILE A N 1
ATOM 1756 C CA . ILE A 1 226 ? 2.760 12.749 10.322 1.00 96.62 226 ILE A CA 1
ATOM 1757 C C . ILE A 1 226 ? 1.711 11.732 10.782 1.00 96.62 226 ILE A C 1
ATOM 1759 O O . ILE A 1 226 ? 0.890 12.066 11.632 1.00 96.62 226 ILE A O 1
ATOM 1763 N N . GLU A 1 227 ? 1.779 10.496 10.286 1.00 97.31 227 GLU A N 1
ATOM 1764 C CA . GLU A 1 227 ? 0.855 9.422 10.669 1.00 97.31 227 GLU A CA 1
ATOM 1765 C C . GLU A 1 227 ? 0.919 9.119 12.170 1.00 97.31 227 GLU A C 1
ATOM 1767 O O . GLU A 1 227 ? -0.111 9.032 12.832 1.00 97.31 227 GLU A O 1
ATOM 1772 N N . ALA A 1 228 ? 2.124 9.044 12.745 1.00 96.88 228 ALA A N 1
ATOM 1773 C CA . ALA A 1 228 ? 2.292 8.825 14.181 1.00 96.88 228 ALA A CA 1
ATOM 1774 C C . ALA A 1 228 ? 1.627 9.928 15.024 1.00 96.88 228 ALA A C 1
ATOM 1776 O O . ALA A 1 228 ? 1.022 9.645 16.059 1.00 96.88 228 ALA A O 1
ATOM 1777 N N . ASN A 1 229 ? 1.703 11.183 14.573 1.00 97.44 229 ASN A N 1
ATOM 1778 C CA . ASN A 1 229 ? 1.056 12.302 15.253 1.00 97.44 229 ASN A CA 1
ATOM 1779 C C . ASN A 1 229 ? -0.476 12.229 15.148 1.00 97.44 229 ASN A C 1
ATOM 1781 O O . ASN A 1 229 ? -1.160 12.529 16.127 1.00 97.44 229 ASN A O 1
ATOM 1785 N N . LEU A 1 230 ? -1.010 11.834 13.986 1.00 97.81 230 LEU A N 1
ATOM 1786 C CA . LEU A 1 230 ? -2.451 11.646 13.784 1.00 97.81 230 LEU A CA 1
ATOM 1787 C C . LEU A 1 230 ? -2.985 10.500 14.650 1.00 97.81 230 LEU A C 1
ATOM 1789 O O . LEU A 1 230 ? -3.980 10.673 15.346 1.00 97.81 230 LEU A O 1
ATOM 1793 N N . LEU A 1 231 ? -2.271 9.376 14.705 1.00 97.56 231 LEU A N 1
ATOM 1794 C CA . LEU A 1 231 ? -2.655 8.232 15.529 1.00 97.56 231 LEU A CA 1
ATOM 1795 C C . LEU A 1 231 ? -2.653 8.572 17.027 1.00 97.56 231 LEU A C 1
ATOM 1797 O O . LEU A 1 231 ? -3.587 8.215 17.741 1.00 97.56 231 LEU A O 1
ATOM 1801 N N . ALA A 1 232 ? -1.648 9.315 17.502 1.00 96.75 232 ALA A N 1
ATOM 1802 C CA . ALA A 1 232 ? -1.603 9.782 18.889 1.00 96.75 232 ALA A CA 1
ATOM 1803 C C . ALA A 1 232 ? -2.742 10.766 19.217 1.00 96.75 232 ALA A C 1
ATOM 1805 O O . ALA A 1 232 ? -3.260 10.783 20.337 1.00 96.75 232 ALA A O 1
ATOM 1806 N N . PHE A 1 233 ? -3.139 11.594 18.247 1.00 95.44 233 PHE A N 1
ATOM 1807 C CA . PHE A 1 233 ? -4.284 12.487 18.382 1.00 95.44 233 PHE A CA 1
ATOM 1808 C C . PHE A 1 233 ? -5.593 11.694 18.503 1.00 95.44 233 PHE A C 1
ATOM 1810 O O . PHE A 1 233 ? -6.333 11.897 19.468 1.00 95.44 233 PHE A O 1
ATOM 1817 N N . ASP A 1 234 ? -5.839 10.745 17.598 1.00 96.62 234 ASP A N 1
ATOM 1818 C CA . ASP A 1 234 ? -7.032 9.891 17.617 1.00 96.62 234 ASP A CA 1
ATOM 1819 C C . ASP A 1 234 ? -7.116 9.051 18.895 1.00 96.62 234 ASP A C 1
ATOM 1821 O O . ASP A 1 234 ? -8.181 8.940 19.504 1.00 96.62 234 ASP A O 1
ATOM 1825 N N . GLU A 1 235 ? -5.988 8.508 19.360 1.00 95.25 235 GLU A N 1
ATOM 1826 C CA . GLU A 1 235 ? -5.922 7.768 20.618 1.00 95.25 235 GLU A CA 1
ATOM 1827 C C . GLU A 1 235 ? -6.307 8.646 21.811 1.00 95.25 235 GLU A C 1
ATOM 1829 O O . GLU A 1 235 ? -7.146 8.245 22.619 1.00 95.25 235 GLU A O 1
ATOM 1834 N N . LYS A 1 236 ? -5.781 9.874 21.890 1.00 93.62 236 LYS A N 1
ATOM 1835 C CA . LYS A 1 236 ? -6.142 10.822 22.951 1.00 93.62 236 LYS A CA 1
ATOM 1836 C C . LYS A 1 236 ? -7.635 11.159 22.932 1.00 93.62 236 LYS A C 1
ATOM 1838 O O . LYS A 1 236 ? -8.250 11.253 23.996 1.00 93.62 236 LYS A O 1
ATOM 1843 N N . HIS A 1 237 ? -8.217 11.350 21.748 1.00 92.31 237 HIS A N 1
ATOM 1844 C CA . HIS A 1 237 ? -9.648 11.612 21.597 1.00 92.31 237 HIS A CA 1
ATOM 1845 C C . HIS A 1 237 ? -10.498 10.409 22.011 1.00 92.31 237 HIS A C 1
ATOM 1847 O O . HIS A 1 237 ? -11.449 10.573 22.777 1.00 92.31 237 HIS A O 1
ATOM 1853 N N . ARG A 1 238 ? -10.115 9.200 21.592 1.00 94.69 238 ARG A N 1
ATOM 1854 C CA . ARG A 1 238 ? -10.768 7.954 22.008 1.00 94.69 238 ARG A CA 1
ATOM 1855 C C . ARG A 1 238 ? -10.709 7.776 23.523 1.00 94.69 238 ARG A C 1
ATOM 1857 O O . ARG A 1 238 ? -11.739 7.557 24.145 1.00 94.69 238 ARG A O 1
ATOM 1864 N N . GLU A 1 239 ? -9.539 7.946 24.137 1.00 95.31 239 GLU A N 1
ATOM 1865 C CA . GLU A 1 239 ? -9.386 7.858 25.594 1.00 95.31 239 GLU A CA 1
ATOM 1866 C C . GLU A 1 239 ? -10.230 8.889 26.348 1.00 95.31 239 GLU A C 1
ATOM 1868 O O . GLU A 1 239 ? -10.753 8.605 27.427 1.00 95.31 239 GLU A O 1
ATOM 1873 N N . ASN A 1 240 ? -10.335 10.105 25.811 1.00 94.62 240 ASN A N 1
ATOM 1874 C CA . ASN A 1 240 ? -11.173 11.147 26.382 1.00 94.62 240 ASN A CA 1
ATOM 1875 C C . ASN A 1 240 ? -12.650 10.742 26.369 1.00 94.62 240 ASN A C 1
ATOM 1877 O O . ASN A 1 240 ? -13.319 10.800 27.403 1.00 94.62 240 ASN A O 1
ATOM 1881 N N . GLN A 1 241 ? -13.122 10.274 25.215 1.00 94.44 241 GLN A N 1
ATOM 1882 C CA . GLN A 1 241 ? -14.496 9.840 25.029 1.00 94.44 241 GLN A CA 1
ATOM 1883 C C . GLN A 1 241 ? -14.820 8.607 25.880 1.00 94.44 241 GLN A C 1
ATOM 1885 O O . GLN A 1 241 ? -15.859 8.584 26.537 1.00 94.44 241 GLN A O 1
ATOM 1890 N N . ASP A 1 242 ? -13.905 7.640 25.964 1.00 95.31 242 ASP A N 1
ATOM 1891 C CA . ASP A 1 242 ? -14.021 6.472 26.842 1.00 95.31 242 ASP A CA 1
ATOM 1892 C C . ASP A 1 242 ? -14.114 6.898 28.320 1.00 95.31 242 ASP A C 1
ATOM 1894 O O . ASP A 1 242 ? -14.961 6.400 29.063 1.00 95.31 242 ASP A O 1
ATOM 1898 N N . ALA A 1 243 ? -13.296 7.863 28.759 1.00 95.88 243 ALA A N 1
ATOM 1899 C CA . ALA A 1 243 ? -13.336 8.375 30.130 1.00 95.88 243 ALA A CA 1
ATOM 1900 C C . ALA A 1 243 ? -14.644 9.121 30.443 1.00 95.88 243 ALA A C 1
ATOM 1902 O O . ALA A 1 243 ? -15.205 8.938 31.525 1.00 95.88 243 ALA A O 1
ATOM 1903 N N . ARG A 1 244 ? -15.149 9.933 29.507 1.00 94.56 244 ARG A N 1
ATOM 1904 C CA . ARG A 1 244 ? -16.454 10.604 29.619 1.00 94.56 244 ARG A CA 1
ATOM 1905 C C . ARG A 1 244 ? -17.585 9.577 29.725 1.00 94.56 244 ARG A C 1
ATOM 1907 O O . ARG A 1 244 ? -18.388 9.651 30.654 1.00 94.56 244 ARG A O 1
ATOM 1914 N N . ASN A 1 245 ? -17.603 8.599 28.818 1.00 94.75 245 ASN A N 1
ATOM 1915 C CA . ASN A 1 245 ? -18.603 7.531 28.789 1.00 94.75 245 ASN A CA 1
ATOM 1916 C C . ASN A 1 245 ? -18.578 6.702 30.080 1.00 94.75 245 ASN A C 1
ATOM 1918 O O . ASN A 1 245 ? -19.634 6.352 30.593 1.00 94.75 245 ASN A O 1
ATOM 1922 N N . ALA A 1 246 ? -17.401 6.460 30.666 1.00 96.06 246 ALA A N 1
ATOM 1923 C CA . ALA A 1 246 ? -17.283 5.755 31.941 1.00 96.06 246 ALA A CA 1
ATOM 1924 C C . ALA A 1 246 ? -17.924 6.515 33.120 1.00 96.06 246 ALA A C 1
ATOM 1926 O O . ALA A 1 246 ? -18.491 5.889 34.017 1.00 96.06 246 ALA A O 1
ATOM 1927 N N . VAL A 1 247 ? -17.849 7.855 33.146 1.00 94.75 247 VAL A N 1
ATOM 1928 C CA . VAL A 1 247 ? -18.568 8.664 34.151 1.00 94.75 247 VAL A CA 1
ATOM 1929 C C . VAL A 1 247 ? -20.073 8.574 33.913 1.00 94.75 247 VAL A C 1
ATOM 1931 O O . VAL A 1 247 ? -20.824 8.343 34.858 1.00 94.75 247 VAL A O 1
ATOM 1934 N N . GLU A 1 248 ? -20.505 8.734 32.662 1.00 94.06 248 GLU A N 1
ATOM 1935 C CA . GLU A 1 248 ? -21.915 8.690 32.264 1.00 94.06 248 GLU A CA 1
ATOM 1936 C C . GLU A 1 248 ? -22.561 7.340 32.626 1.00 94.06 248 GLU A C 1
ATOM 1938 O O . GLU A 1 248 ? -23.575 7.298 33.326 1.00 94.06 248 GLU A O 1
ATOM 1943 N N . GLU A 1 249 ? -21.917 6.232 32.257 1.00 96.06 249 GLU A N 1
ATOM 1944 C CA . GLU A 1 249 ? -22.351 4.874 32.593 1.00 96.06 249 GLU A CA 1
ATOM 1945 C C . GLU A 1 249 ? -22.432 4.664 34.111 1.00 96.06 249 GLU A C 1
ATOM 1947 O O . GLU A 1 249 ? -23.447 4.173 34.615 1.00 96.06 249 GLU A O 1
ATOM 1952 N N . TYR A 1 250 ? -21.413 5.100 34.860 1.00 95.25 250 TYR A N 1
ATOM 1953 C CA . TYR A 1 250 ? -21.397 4.970 36.317 1.00 95.25 250 TYR A CA 1
ATOM 1954 C C . TYR A 1 250 ? -22.540 5.749 36.981 1.00 95.25 250 TYR A C 1
ATOM 1956 O O . TYR A 1 250 ? -23.175 5.247 37.912 1.00 95.25 250 TYR A O 1
ATOM 1964 N N . VAL A 1 251 ? -22.844 6.959 36.500 1.00 94.38 251 VAL A N 1
ATOM 1965 C CA . VAL A 1 251 ? -23.961 7.763 37.017 1.00 94.38 251 VAL A CA 1
ATOM 1966 C C . VAL A 1 251 ? -25.295 7.039 36.812 1.00 94.38 251 VAL A C 1
ATOM 1968 O O . VAL A 1 251 ? -26.077 6.919 37.763 1.00 94.38 251 VAL A O 1
ATOM 1971 N N . TYR A 1 252 ? -25.542 6.497 35.616 1.00 92.25 252 TYR A N 1
ATOM 1972 C CA . TYR A 1 252 ? -26.767 5.746 35.331 1.00 92.25 252 TYR A CA 1
ATOM 1973 C C . TYR A 1 252 ? -26.869 4.455 36.150 1.00 92.25 252 TYR A C 1
ATOM 1975 O O . TYR A 1 252 ? -27.920 4.177 36.742 1.00 92.25 252 TYR A O 1
ATOM 1983 N N . GLU A 1 253 ? -25.782 3.687 36.239 1.00 92.69 253 GLU A N 1
ATOM 1984 C CA . GLU A 1 253 ? -25.733 2.441 37.002 1.00 92.69 253 GLU A CA 1
ATOM 1985 C C . GLU A 1 253 ? -26.023 2.689 38.490 1.00 92.69 253 GLU A C 1
ATOM 1987 O O . GLU A 1 253 ? -26.874 2.023 39.096 1.00 92.69 253 GLU A O 1
ATOM 1992 N N . MET A 1 254 ? -25.356 3.676 39.093 1.00 90.62 254 MET A N 1
ATOM 1993 C CA . MET A 1 254 ? -25.504 3.967 40.517 1.00 90.62 254 MET A CA 1
ATOM 1994 C C . MET A 1 254 ? -26.877 4.548 40.852 1.00 90.62 254 MET A C 1
ATOM 1996 O O . MET A 1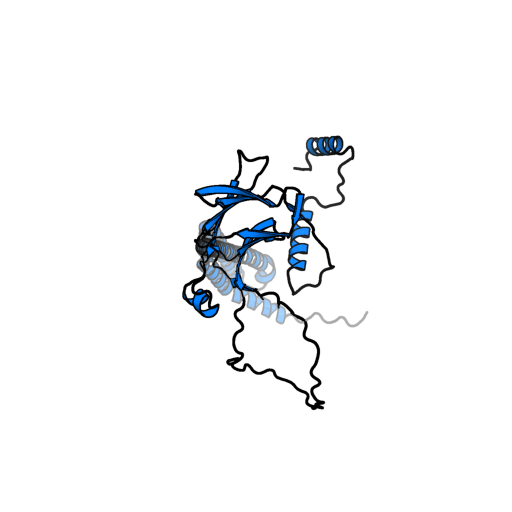 254 ? -27.460 4.157 41.868 1.00 90.62 254 MET A O 1
ATOM 2000 N N . ARG A 1 255 ? -27.454 5.386 39.980 1.00 90.44 255 ARG A N 1
ATOM 2001 C CA . ARG A 1 255 ? -28.833 5.879 40.131 1.00 90.44 255 ARG A CA 1
ATOM 2002 C C . ARG A 1 255 ? -29.837 4.721 40.132 1.00 90.44 255 ARG A C 1
ATOM 2004 O O . ARG A 1 255 ? -30.714 4.660 40.996 1.00 90.44 255 ARG A O 1
ATOM 2011 N N . ALA A 1 256 ? -29.683 3.757 39.222 1.00 89.81 256 ALA A N 1
ATOM 2012 C CA . ALA A 1 256 ? -30.529 2.563 39.189 1.00 89.81 256 ALA A CA 1
ATOM 2013 C C . ALA A 1 256 ? -30.368 1.700 40.455 1.00 89.81 256 ALA A C 1
ATOM 2015 O O . ALA A 1 256 ? -31.356 1.214 41.015 1.00 89.81 256 ALA A O 1
ATOM 2016 N N . LYS A 1 257 ? -29.131 1.529 40.939 1.00 87.50 257 LYS A N 1
ATOM 2017 C CA . LYS A 1 257 ? -28.840 0.756 42.153 1.00 87.50 257 LYS A CA 1
ATOM 2018 C C . LYS A 1 257 ? -29.394 1.411 43.421 1.00 87.50 257 LYS A C 1
ATOM 2020 O O . LYS A 1 257 ? -29.925 0.672 44.258 1.00 87.50 257 LYS A O 1
ATOM 2025 N N . LEU A 1 258 ? -29.313 2.739 43.548 1.00 86.62 258 LEU A N 1
ATOM 2026 C CA . LEU A 1 258 ? -29.898 3.518 44.649 1.00 86.62 258 LEU A CA 1
ATOM 2027 C C . LEU A 1 258 ? -31.418 3.363 44.704 1.00 86.62 258 LEU A C 1
ATOM 2029 O O . LEU A 1 258 ? -31.945 3.007 45.753 1.00 86.62 258 LEU A O 1
ATOM 2033 N N . ASN A 1 259 ? -32.102 3.504 43.567 1.00 83.06 259 ASN A N 1
ATOM 2034 C CA . ASN A 1 259 ? -33.563 3.399 43.506 1.00 83.06 259 ASN A CA 1
ATOM 2035 C C . ASN A 1 259 ? -34.108 1.983 43.756 1.00 83.06 259 ASN A C 1
ATOM 2037 O O . ASN A 1 25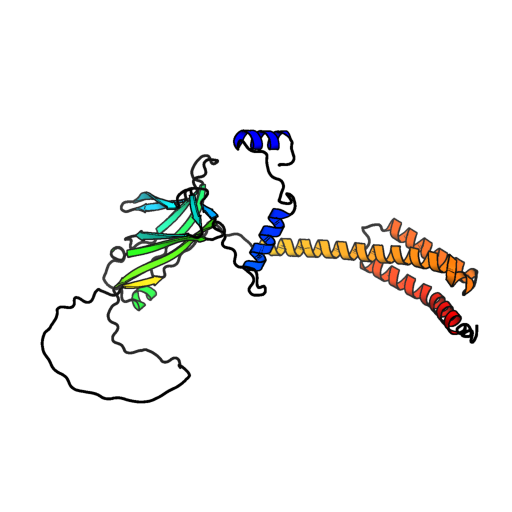9 ? -35.274 1.835 44.108 1.00 83.06 259 ASN A O 1
ATOM 2041 N N . ARG A 1 260 ? -33.298 0.934 43.555 1.00 81.38 260 ARG A N 1
ATOM 2042 C CA . ARG A 1 260 ? -33.733 -0.464 43.730 1.00 81.38 260 ARG A CA 1
ATOM 2043 C C . ARG A 1 260 ? -33.213 -1.108 45.008 1.00 81.38 260 ARG A C 1
ATOM 2045 O O . ARG A 1 260 ? -33.987 -1.539 45.848 1.00 81.38 260 ARG A O 1
ATOM 2052 N N . SER A 1 261 ? -31.894 -1.256 45.100 1.00 74.69 261 SER A N 1
ATOM 2053 C CA . SER A 1 261 ? -31.256 -2.226 46.003 1.00 74.69 261 SER A CA 1
ATOM 2054 C C . SER A 1 261 ? -30.469 -1.594 47.143 1.00 74.69 261 SER A C 1
ATOM 2056 O O . SER A 1 261 ? -30.335 -2.208 48.194 1.00 74.69 261 SER A O 1
ATOM 2058 N N . LEU A 1 262 ? -29.928 -0.389 46.941 1.00 73.25 262 LEU A N 1
ATOM 2059 C CA . LEU A 1 262 ? -29.224 0.340 47.992 1.00 73.25 262 LEU A CA 1
ATOM 2060 C C . LEU A 1 262 ? -30.178 1.181 48.837 1.00 73.25 262 LEU A C 1
ATOM 2062 O O . LEU A 1 262 ? -29.946 1.288 50.033 1.00 73.25 262 LEU A O 1
ATOM 2066 N N . GLY A 1 263 ? -31.271 1.708 48.275 1.00 72.56 263 GLY A N 1
ATOM 2067 C CA . GLY A 1 263 ? -32.221 2.543 49.017 1.00 72.56 263 GLY A CA 1
ATOM 2068 C C . GLY A 1 263 ? -32.827 1.869 50.254 1.00 72.56 263 GLY A C 1
ATOM 2069 O O . GLY A 1 263 ? -33.119 2.540 51.232 1.00 72.56 263 GLY A O 1
ATOM 2070 N N . SER A 1 264 ? -32.940 0.536 50.263 1.00 75.25 264 SER A N 1
ATOM 2071 C CA . SER A 1 264 ? -33.393 -0.253 51.422 1.00 75.25 264 SER A CA 1
ATOM 2072 C C . SER A 1 264 ? -32.300 -0.555 52.462 1.00 75.25 264 SER A C 1
ATOM 2074 O O . SER A 1 264 ? -32.567 -1.201 53.480 1.00 75.25 264 SER A O 1
ATOM 2076 N N . CYS A 1 265 ? -31.047 -0.189 52.188 1.00 76.12 265 CYS A N 1
ATOM 2077 C CA . CYS A 1 265 ? -29.869 -0.518 53.000 1.00 76.12 265 CYS A CA 1
ATOM 2078 C C . CYS A 1 265 ? -29.249 0.705 53.688 1.00 76.12 265 CYS A C 1
ATOM 2080 O O . CYS A 1 265 ? -28.491 0.533 54.638 1.00 76.12 265 CYS A O 1
ATOM 2082 N N . ILE A 1 266 ? -29.568 1.912 53.223 1.00 81.06 266 ILE A N 1
ATOM 2083 C CA . ILE A 1 266 ? -29.065 3.186 53.748 1.00 81.06 266 ILE A CA 1
ATOM 2084 C C . ILE A 1 266 ? -30.220 4.100 54.169 1.00 81.06 266 ILE A C 1
ATOM 2086 O O . ILE A 1 266 ? -31.381 3.814 53.876 1.00 81.06 266 ILE A O 1
ATOM 2090 N N . SER A 1 267 ? -29.923 5.170 54.912 1.00 82.38 267 SER A N 1
ATOM 2091 C CA . SER A 1 267 ? -30.963 6.090 55.388 1.00 82.38 267 SER A CA 1
ATOM 2092 C C . SER A 1 267 ? -31.564 6.903 54.235 1.00 82.38 267 SER A C 1
ATOM 2094 O O . SER A 1 267 ? -30.907 7.158 53.226 1.00 82.38 267 SER A O 1
ATOM 2096 N N . SER A 1 268 ? -32.811 7.362 54.389 1.00 81.19 268 SER A N 1
ATOM 2097 C CA . SER A 1 268 ? -33.468 8.204 53.375 1.00 81.19 268 SER A CA 1
ATOM 2098 C C . SER A 1 268 ? -32.711 9.517 53.113 1.00 81.19 268 SER A C 1
ATOM 2100 O O . SER A 1 268 ? -32.737 10.030 51.994 1.00 81.19 268 SER A O 1
ATOM 2102 N N . GLU A 1 269 ? -32.026 10.055 54.125 1.00 83.75 269 GLU A N 1
ATOM 2103 C CA . GLU A 1 269 ? -31.183 11.250 54.000 1.00 83.75 269 GLU A CA 1
ATOM 2104 C C . GLU A 1 269 ? -29.906 10.959 53.196 1.00 83.75 269 GLU A C 1
ATOM 2106 O O . GLU A 1 269 ? -29.574 11.717 52.284 1.00 83.75 269 GLU A O 1
ATOM 2111 N N . GLU A 1 270 ? -29.238 9.825 53.455 1.00 84.12 270 GLU A N 1
ATOM 2112 C CA . GLU A 1 270 ? -28.063 9.380 52.689 1.00 84.12 270 GLU A CA 1
ATOM 2113 C C . GLU A 1 270 ? -28.424 9.142 51.211 1.00 84.12 270 GLU A C 1
ATOM 2115 O O . GLU A 1 270 ? -27.702 9.592 50.325 1.00 84.12 270 GLU A O 1
ATOM 2120 N N . VAL A 1 271 ? -29.567 8.504 50.920 1.00 85.25 271 VAL A N 1
ATOM 2121 C CA . VAL A 1 271 ? -30.041 8.287 49.535 1.00 85.25 271 VAL A CA 1
ATOM 2122 C C . VAL A 1 271 ? -30.247 9.612 48.803 1.00 85.25 271 VAL A C 1
ATOM 2124 O O . VAL A 1 271 ? -29.831 9.750 47.653 1.00 85.25 271 VAL A O 1
ATOM 2127 N N . THR A 1 272 ? -30.881 10.584 49.462 1.00 87.38 272 THR A N 1
ATOM 2128 C CA . THR A 1 272 ? -31.186 11.890 48.859 1.00 87.38 272 THR A CA 1
ATOM 2129 C C . THR A 1 272 ? -29.904 12.657 48.537 1.00 87.38 272 THR A C 1
ATOM 2131 O O . THR A 1 272 ? -29.769 13.178 47.431 1.00 87.38 272 THR A O 1
ATOM 2134 N N . SER A 1 273 ? -28.938 12.654 49.461 1.00 89.75 273 SER A N 1
ATOM 2135 C CA . SER A 1 273 ? -27.628 13.286 49.269 1.00 89.75 273 SER A CA 1
ATOM 2136 C C . SER A 1 273 ? -26.847 12.658 48.105 1.00 89.75 273 SER A C 1
ATOM 2138 O O . SER A 1 273 ? -26.391 13.358 47.203 1.00 89.75 273 SER A O 1
ATOM 2140 N N . LEU A 1 274 ? -26.781 11.322 48.036 1.00 89.81 274 LEU A N 1
ATOM 2141 C CA . LEU A 1 274 ? -26.079 10.621 46.953 1.00 89.81 274 LEU A CA 1
ATOM 2142 C C . LEU A 1 274 ? -26.737 10.831 45.581 1.00 89.81 274 LEU A C 1
ATOM 2144 O O . LEU A 1 274 ? -26.042 10.953 44.574 1.00 89.81 274 LEU A O 1
ATOM 2148 N N . LEU A 1 275 ? -28.072 10.894 45.514 1.00 89.50 275 LEU A N 1
ATOM 2149 C CA . LEU A 1 275 ? -28.774 11.220 44.269 1.00 89.50 275 LEU A CA 1
ATOM 2150 C C . LEU A 1 275 ? -28.498 12.656 43.813 1.00 89.50 275 LEU A C 1
ATOM 2152 O O . LEU A 1 275 ? -28.390 12.889 42.608 1.00 89.50 275 LEU A O 1
ATOM 2156 N N . GLN A 1 276 ? -28.362 13.603 44.745 1.00 92.88 276 GLN A N 1
ATOM 2157 C CA . GLN A 1 276 ? -27.987 14.975 44.421 1.00 92.88 276 GLN A CA 1
ATOM 2158 C C . GLN A 1 276 ? -26.584 15.034 43.797 1.00 92.88 276 GLN A C 1
ATOM 2160 O O . GLN A 1 276 ? -26.438 15.604 42.719 1.00 92.88 276 GLN A O 1
ATOM 2165 N N . GLU A 1 277 ? -25.593 14.365 44.390 1.00 92.75 277 GLU A N 1
ATOM 2166 C CA . GLU A 1 277 ? -24.224 14.286 43.849 1.00 92.75 277 GLU A CA 1
ATOM 2167 C C . GLU A 1 277 ? -24.179 13.680 42.432 1.00 92.75 277 GLU A C 1
ATOM 2169 O O . GLU A 1 277 ? -23.469 14.167 41.547 1.00 92.75 277 GLU A O 1
ATOM 2174 N N . LEU A 1 278 ? -24.983 12.641 42.173 1.00 93.38 278 LEU A N 1
ATOM 2175 C CA . LEU A 1 278 ? -25.109 12.045 40.838 1.00 93.38 278 LEU A CA 1
ATOM 2176 C C . LEU A 1 278 ? -25.764 13.002 39.826 1.00 93.38 278 LEU A C 1
ATOM 2178 O O . LEU A 1 278 ? -25.327 13.063 38.678 1.00 93.38 278 LEU A O 1
ATOM 2182 N N . ASN A 1 279 ? -26.778 13.771 40.238 1.00 93.81 279 ASN A N 1
ATOM 2183 C CA . ASN A 1 279 ? -27.397 14.798 39.389 1.00 93.81 279 ASN A CA 1
ATOM 2184 C C . ASN A 1 279 ? -26.412 15.935 39.071 1.00 93.81 279 ASN A C 1
ATOM 2186 O O . ASN A 1 279 ? -26.370 16.423 37.944 1.00 93.81 279 ASN A O 1
ATOM 2190 N N . GLU A 1 280 ? -25.602 16.346 40.047 1.00 94.62 280 GLU A N 1
ATOM 2191 C CA . GLU A 1 280 ? -24.561 17.358 39.856 1.00 94.62 280 GLU A CA 1
ATOM 2192 C C . GLU A 1 280 ? -23.459 16.861 38.914 1.00 94.62 280 GLU A C 1
ATOM 2194 O O . GLU A 1 280 ? -22.985 17.617 38.068 1.00 94.62 280 GLU A O 1
ATOM 2199 N N . ALA A 1 281 ? -23.088 15.579 38.992 1.00 92.56 281 ALA A N 1
ATOM 2200 C CA . ALA A 1 281 ? -22.168 14.968 38.037 1.00 92.56 281 ALA A CA 1
ATOM 2201 C C . ALA A 1 281 ? -22.731 14.892 36.605 1.00 92.56 281 ALA A C 1
ATOM 2203 O O . ALA A 1 281 ? -21.996 15.180 35.662 1.00 92.56 281 ALA A O 1
ATOM 2204 N N . GLU A 1 282 ? -24.013 14.558 36.424 1.00 93.25 282 GLU A N 1
ATOM 2205 C CA . GLU A 1 282 ? -24.674 14.562 35.104 1.00 93.25 282 GLU A CA 1
ATOM 2206 C C . GLU A 1 282 ? -24.756 15.977 34.512 1.00 93.25 282 GLU A C 1
ATOM 2208 O O . GLU A 1 282 ? -24.472 16.194 33.329 1.00 93.25 282 GLU A O 1
ATOM 2213 N N . LYS A 1 283 ? -25.084 16.965 35.351 1.00 94.44 283 LYS A N 1
ATOM 2214 C CA . LYS A 1 283 ? -25.085 18.375 34.955 1.00 94.44 283 LYS A CA 1
ATOM 2215 C C . LYS A 1 283 ? -23.686 18.828 34.532 1.00 94.44 283 LYS A C 1
ATOM 2217 O O . LYS A 1 283 ? -23.542 19.416 33.465 1.00 94.44 283 LYS A O 1
ATOM 2222 N N . TRP A 1 284 ? -22.660 18.492 35.313 1.00 94.19 284 TRP A N 1
ATOM 2223 C CA . TRP A 1 284 ? -21.267 18.794 34.982 1.00 94.19 284 TRP A CA 1
ATOM 2224 C C . TRP A 1 284 ? -20.829 18.157 33.654 1.00 94.19 284 TRP A C 1
ATOM 2226 O O . TRP A 1 284 ? -20.228 18.836 32.825 1.00 94.19 284 TRP A O 1
ATOM 2236 N N . LEU A 1 285 ? -21.184 16.888 33.404 1.00 92.75 285 LEU A N 1
ATOM 2237 C CA . LEU A 1 285 ? -20.914 16.224 32.120 1.00 92.75 285 LEU A CA 1
ATOM 2238 C C . LEU A 1 285 ? -21.550 16.968 30.937 1.00 92.75 285 LEU A C 1
ATOM 2240 O O . LEU A 1 285 ? -20.939 17.072 29.873 1.00 92.75 285 LEU A O 1
ATOM 2244 N N . SER A 1 286 ? -22.760 17.494 31.127 1.00 90.69 286 SER A N 1
ATOM 2245 C CA . SER A 1 286 ? -23.481 18.254 30.100 1.00 90.69 286 SER A CA 1
ATOM 2246 C C . SER A 1 286 ? -22.862 19.633 29.842 1.00 90.69 286 SER A C 1
ATOM 2248 O O . SER A 1 286 ? -22.851 20.091 28.704 1.00 90.69 286 SER A O 1
ATOM 2250 N N . GLU A 1 287 ? -22.338 20.291 30.880 1.00 92.00 287 GLU A N 1
ATOM 2251 C CA . GLU A 1 287 ? -21.696 21.611 30.784 1.00 92.00 287 GLU A CA 1
ATOM 2252 C C . GLU A 1 287 ? -20.302 21.544 30.151 1.00 92.00 287 GLU A C 1
ATOM 2254 O O . GLU A 1 287 ? -19.948 22.399 29.341 1.00 92.00 287 GLU A O 1
ATOM 2259 N N . VAL A 1 288 ? -19.512 20.530 30.511 1.00 90.38 288 VAL A N 1
ATOM 2260 C CA . VAL A 1 288 ? -18.154 20.339 29.985 1.00 90.38 288 VAL A CA 1
ATOM 2261 C C . VAL A 1 288 ? -18.177 19.783 28.557 1.00 90.38 288 VAL A C 1
ATOM 2263 O O . VAL A 1 288 ? -17.338 20.152 27.732 1.00 90.38 288 VAL A O 1
ATOM 2266 N N . GLY A 1 289 ? -19.146 18.916 28.248 1.00 86.25 289 GLY A N 1
ATOM 2267 C CA . GLY A 1 289 ? -19.296 18.316 26.925 1.00 86.25 289 GLY A CA 1
ATOM 2268 C C . GLY A 1 289 ? -18.072 17.499 26.493 1.00 86.25 289 GLY A C 1
ATOM 2269 O O . GLY A 1 289 ? -17.363 16.921 27.313 1.00 86.25 289 GLY A O 1
ATOM 2270 N N . GLU A 1 290 ? -17.823 17.442 25.185 1.00 79.12 290 GLU A N 1
ATOM 2271 C CA . GLU A 1 290 ? -16.698 16.697 24.589 1.00 79.12 290 GLU A CA 1
ATOM 2272 C C . GLU A 1 290 ? -15.345 17.418 24.717 1.00 79.12 290 GLU A C 1
ATOM 2274 O O . GLU A 1 290 ? -14.299 16.827 24.474 1.00 79.12 290 GLU A O 1
ATOM 2279 N N . ALA A 1 291 ? -15.344 18.695 25.114 1.00 82.00 291 ALA A N 1
ATOM 2280 C CA . ALA A 1 291 ? -14.128 19.496 25.259 1.00 82.00 291 ALA A CA 1
ATOM 2281 C C . ALA A 1 291 ? -13.432 19.312 26.622 1.00 82.00 291 ALA A C 1
ATOM 2283 O O . ALA A 1 291 ? -12.423 19.964 26.894 1.00 82.00 291 ALA A O 1
ATOM 2284 N N . GLY A 1 292 ? -13.973 18.458 27.495 1.00 85.25 292 GLY A N 1
ATOM 2285 C CA . GLY A 1 292 ? -13.404 18.204 28.815 1.00 85.25 292 GLY A CA 1
ATOM 2286 C C . GLY A 1 292 ? -12.039 17.537 28.766 1.00 85.25 292 GLY A C 1
ATOM 2287 O O . GLY A 1 292 ? -11.724 16.781 27.854 1.00 85.25 292 GLY A O 1
ATOM 2288 N N . GLU A 1 293 ? -11.212 17.770 29.781 1.00 91.62 293 GLU A N 1
ATOM 2289 C CA . GLU A 1 293 ? -9.925 17.088 29.895 1.00 91.62 293 GLU A CA 1
ATOM 2290 C C . GLU A 1 293 ? -10.097 15.638 30.371 1.00 91.62 293 GLU A C 1
ATOM 2292 O O . GLU A 1 293 ? -10.821 15.363 31.329 1.00 91.62 293 GLU A O 1
ATOM 2297 N N . THR A 1 294 ? -9.350 14.702 29.773 1.00 92.88 294 THR A N 1
ATOM 2298 C CA . THR A 1 294 ? -9.421 13.265 30.107 1.00 92.88 294 THR A CA 1
ATOM 2299 C C . THR A 1 294 ? -9.192 13.012 31.600 1.00 92.88 294 THR A C 1
ATOM 2301 O O . THR A 1 294 ? -9.868 12.188 32.218 1.00 92.88 294 THR A O 1
ATOM 2304 N N . ASN A 1 295 ? -8.257 13.747 32.208 1.00 94.06 295 ASN A N 1
ATOM 2305 C CA . ASN A 1 295 ? -7.957 13.631 33.634 1.00 94.06 295 ASN A CA 1
ATOM 2306 C C . ASN A 1 295 ? -9.100 14.140 34.517 1.00 94.06 295 ASN A C 1
ATOM 2308 O O . ASN A 1 295 ? -9.329 13.567 35.580 1.00 94.06 295 ASN A O 1
ATOM 2312 N N . ALA A 1 296 ? -9.850 15.154 34.076 1.00 94.19 296 ALA A N 1
ATOM 2313 C CA . ALA A 1 296 ? -11.005 15.654 34.812 1.00 94.19 296 ALA A CA 1
ATOM 2314 C C . ALA A 1 296 ? -12.121 14.598 34.868 1.00 94.19 296 ALA A C 1
ATOM 2316 O O . ALA A 1 296 ? -12.666 14.351 35.943 1.00 94.19 296 ALA A O 1
ATOM 2317 N N . PHE A 1 297 ? -12.395 13.899 33.757 1.00 94.81 297 PHE A N 1
ATOM 2318 C CA . PHE A 1 297 ? -13.343 12.776 33.743 1.00 94.81 297 PHE A CA 1
ATOM 2319 C C . PHE A 1 297 ? -12.888 11.628 34.655 1.00 94.81 297 PHE A C 1
ATOM 2321 O O . PHE A 1 297 ? -13.664 11.147 35.483 1.00 94.81 297 PHE A O 1
ATOM 2328 N N . LYS A 1 298 ? -11.610 11.230 34.570 1.00 94.88 298 LYS A N 1
ATOM 2329 C CA . LYS A 1 298 ? -11.035 10.174 35.425 1.00 94.88 298 LYS A CA 1
ATOM 2330 C C . LYS A 1 298 ? -11.114 10.532 36.913 1.00 94.88 298 LYS A C 1
ATOM 2332 O O . LYS A 1 298 ? -11.493 9.683 37.721 1.00 94.88 298 LYS A O 1
ATOM 2337 N N . GLN A 1 299 ? -10.800 11.776 37.273 1.00 95.44 299 GLN A N 1
ATOM 2338 C CA . GLN A 1 299 ? -10.881 12.247 38.654 1.00 95.44 299 GLN A CA 1
ATOM 2339 C C . GLN A 1 299 ? -12.330 12.288 39.144 1.00 95.44 299 GLN A C 1
ATOM 2341 O O . GLN A 1 299 ? -12.620 11.757 40.213 1.00 95.44 299 GLN A O 1
ATOM 2346 N N . ARG A 1 300 ? -13.260 12.819 38.337 1.00 93.12 300 ARG A N 1
ATOM 2347 C CA . ARG A 1 300 ? -14.683 12.863 38.698 1.00 93.12 300 ARG A CA 1
ATOM 2348 C C . ARG A 1 300 ? -15.241 11.463 38.950 1.00 93.12 300 ARG A C 1
ATOM 2350 O O . ARG A 1 300 ? -15.957 11.260 39.926 1.00 93.12 300 ARG A O 1
ATOM 2357 N N . LEU A 1 301 ? -14.867 10.481 38.126 1.00 94.50 301 LEU A N 1
ATOM 2358 C CA . LEU A 1 301 ? -15.233 9.080 38.347 1.00 94.50 301 LEU A CA 1
ATOM 2359 C C . LEU A 1 301 ? -14.666 8.536 39.668 1.00 94.50 301 LEU A C 1
ATOM 2361 O O . LEU A 1 301 ? -15.368 7.837 40.401 1.00 94.50 301 LEU A O 1
ATOM 2365 N N . ALA A 1 302 ? -13.404 8.839 39.981 1.00 95.50 302 ALA A N 1
ATOM 2366 C CA . ALA A 1 302 ? -12.769 8.414 41.227 1.00 95.50 302 ALA A CA 1
ATOM 2367 C C . ALA A 1 302 ? -13.458 9.022 42.460 1.00 95.50 302 ALA A C 1
ATOM 2369 O O . ALA A 1 302 ? -13.718 8.308 43.432 1.00 95.50 302 ALA A O 1
ATOM 2370 N N . ASP A 1 303 ? -13.818 10.303 42.395 1.00 94.12 303 ASP A N 1
ATOM 2371 C CA . ASP A 1 303 ? -14.525 11.005 43.467 1.00 94.12 303 ASP A CA 1
ATOM 2372 C C . ASP A 1 303 ? -15.913 10.394 43.700 1.00 94.12 303 ASP A C 1
ATOM 2374 O O . ASP A 1 303 ? -16.256 10.044 44.832 1.00 94.12 303 ASP A O 1
ATOM 2378 N N . LEU A 1 304 ? -16.675 10.149 42.627 1.00 93.06 304 LEU A N 1
ATOM 2379 C CA . LEU A 1 304 ? -17.979 9.487 42.708 1.00 93.06 304 LEU A CA 1
ATOM 2380 C C . LEU A 1 304 ? -17.873 8.073 43.294 1.00 93.06 304 LEU A C 1
ATOM 2382 O O . LEU A 1 304 ? -18.691 7.676 44.124 1.00 93.06 304 LEU A O 1
ATOM 2386 N N . ARG A 1 305 ? -16.850 7.297 42.921 1.00 92.50 305 ARG A N 1
ATOM 2387 C CA . ARG A 1 305 ? -16.598 5.973 43.519 1.00 92.50 305 ARG A CA 1
ATOM 2388 C C . ARG A 1 305 ? -16.298 6.063 45.008 1.00 92.50 305 ARG A C 1
ATOM 2390 O O . ARG A 1 305 ? -16.822 5.263 45.782 1.00 92.50 305 ARG A O 1
ATOM 2397 N N . LYS A 1 306 ? -15.502 7.048 45.422 1.00 93.12 306 LYS A N 1
ATOM 2398 C CA . LYS A 1 306 ? -15.163 7.258 46.831 1.00 93.12 306 LYS A CA 1
ATOM 2399 C C . LYS A 1 306 ? -16.407 7.585 47.658 1.00 93.12 306 LYS A C 1
ATOM 2401 O O . LYS A 1 306 ? -16.595 6.971 48.707 1.00 93.12 306 LYS A O 1
ATOM 2406 N N . ILE A 1 307 ? -17.271 8.467 47.152 1.00 90.00 307 ILE A N 1
ATOM 2407 C CA . ILE A 1 307 ? -18.530 8.867 47.801 1.00 90.00 307 ILE A CA 1
ATOM 2408 C C . ILE A 1 307 ? -19.506 7.682 47.902 1.00 90.00 307 ILE A C 1
ATOM 2410 O O . ILE A 1 307 ? -20.135 7.484 48.938 1.00 90.00 307 ILE A O 1
ATOM 2414 N N . MET A 1 308 ? -19.595 6.848 46.862 1.00 86.81 308 MET A N 1
ATOM 2415 C CA . MET A 1 308 ? -20.524 5.710 46.827 1.00 86.81 308 MET A CA 1
ATOM 2416 C C . MET A 1 308 ? -20.030 4.459 47.575 1.00 86.81 308 MET A C 1
ATOM 2418 O O . MET A 1 308 ? -20.838 3.583 47.898 1.00 86.81 308 MET A O 1
ATOM 2422 N N . SER A 1 309 ? -18.728 4.347 47.858 1.00 86.81 309 SER A N 1
ATOM 2423 C CA . SER A 1 309 ? -18.132 3.142 48.457 1.00 86.81 309 SER A CA 1
ATOM 2424 C C . SER A 1 309 ? -18.735 2.715 49.809 1.00 86.81 309 SER A C 1
ATOM 2426 O O . SER A 1 309 ? -19.010 1.522 49.962 1.00 86.81 309 SER A O 1
ATOM 2428 N N . PRO A 1 310 ? -19.064 3.618 50.760 1.00 84.88 310 PRO A N 1
ATOM 2429 C CA . PRO A 1 310 ? -19.657 3.215 52.036 1.00 84.88 310 PRO A CA 1
ATOM 2430 C C . PRO A 1 310 ? -21.072 2.647 51.868 1.00 84.88 310 PRO A C 1
ATOM 2432 O O . PRO A 1 310 ? -21.472 1.736 52.590 1.00 84.88 310 PRO A O 1
ATOM 2435 N N . ALA A 1 311 ? -21.834 3.156 50.895 1.00 81.31 311 ALA A N 1
ATOM 2436 C CA . ALA A 1 311 ? -23.185 2.683 50.609 1.00 81.31 311 ALA A CA 1
ATOM 2437 C C . ALA A 1 311 ? -23.174 1.272 49.995 1.00 81.31 311 ALA A C 1
ATOM 2439 O O . ALA A 1 311 ? -24.008 0.433 50.341 1.00 81.31 311 ALA A O 1
ATOM 2440 N N . LEU A 1 312 ? -22.208 0.993 49.113 1.00 81.75 312 LEU A N 1
ATOM 2441 C CA . LEU A 1 312 ? -22.003 -0.339 48.538 1.00 81.75 312 LEU A CA 1
ATOM 2442 C C . LEU A 1 312 ? -21.561 -1.356 49.601 1.00 81.75 312 LEU A C 1
ATOM 2444 O O . LEU A 1 312 ? -22.150 -2.433 49.669 1.00 81.75 312 LEU A O 1
ATOM 2448 N N . ALA A 1 313 ? -20.629 -0.986 50.484 1.00 83.06 313 ALA A N 1
ATOM 2449 C CA . ALA A 1 313 ? -20.168 -1.851 51.573 1.00 83.06 313 ALA A CA 1
ATOM 2450 C C . ALA A 1 313 ? -21.310 -2.255 52.527 1.00 83.06 313 ALA A C 1
ATOM 2452 O O . ALA A 1 313 ? -21.471 -3.435 52.832 1.00 83.06 313 ALA A O 1
ATOM 2453 N N . LYS A 1 314 ? -22.178 -1.305 52.918 1.00 78.94 314 LYS A N 1
ATOM 2454 C CA . LYS A 1 314 ? -23.371 -1.592 53.743 1.00 78.94 314 LYS A CA 1
ATOM 2455 C C . LYS A 1 314 ? -24.321 -2.598 53.075 1.00 78.94 314 LYS A C 1
ATOM 2457 O O . LYS A 1 314 ? -24.976 -3.386 53.755 1.00 78.94 314 LYS A O 1
ATOM 2462 N N . LYS A 1 315 ? -24.431 -2.580 51.740 1.00 78.56 315 LYS A N 1
ATOM 2463 C CA . LYS A 1 315 ? -25.253 -3.544 50.993 1.00 78.56 315 LYS A CA 1
ATOM 2464 C C . LYS A 1 315 ? -24.620 -4.936 50.983 1.00 78.56 315 LYS A C 1
ATOM 2466 O O . LYS A 1 315 ? -25.344 -5.908 51.184 1.00 78.56 315 LYS A O 1
ATOM 2471 N N . GLU A 1 316 ? -23.314 -5.030 50.745 1.00 78.75 316 GLU A N 1
ATOM 2472 C CA . GLU A 1 316 ? -22.589 -6.307 50.763 1.00 78.75 316 GLU A CA 1
ATOM 2473 C C . GLU A 1 316 ? -22.635 -6.957 52.148 1.00 78.75 316 GLU A C 1
ATOM 2475 O O . GLU A 1 316 ? -22.949 -8.139 52.254 1.00 78.75 316 GLU A O 1
ATOM 2480 N N . GLU A 1 317 ? -22.448 -6.177 53.215 1.00 77.56 317 GLU A N 1
ATOM 2481 C CA . GLU A 1 317 ? -22.574 -6.657 54.595 1.00 77.56 317 GLU A CA 1
ATOM 2482 C C . GLU A 1 317 ? -23.990 -7.188 54.879 1.00 77.56 317 GLU A C 1
ATOM 2484 O O . GLU A 1 317 ? -24.160 -8.287 55.405 1.00 77.56 317 GLU A O 1
ATOM 2489 N N . LYS A 1 318 ? -25.033 -6.472 54.440 1.00 71.00 318 LYS A N 1
ATOM 2490 C CA . LYS A 1 318 ? -26.427 -6.908 54.616 1.00 71.00 318 LYS A CA 1
ATOM 2491 C C . LYS A 1 318 ? -26.762 -8.179 53.819 1.00 71.00 318 LYS A C 1
ATOM 2493 O O . LYS A 1 318 ? -27.559 -8.990 54.290 1.00 71.00 318 LYS A O 1
ATOM 2498 N N . GLN A 1 319 ? -26.152 -8.369 52.647 1.00 69.06 319 GLN A N 1
ATOM 2499 C CA . GLN A 1 319 ? -26.264 -9.602 51.857 1.00 69.06 319 GLN A CA 1
ATOM 2500 C C . GLN A 1 319 ? -25.469 -10.764 52.470 1.00 69.06 319 GLN A C 1
ATOM 2502 O O . GLN A 1 319 ? -25.938 -11.894 52.428 1.00 69.06 319 GLN A O 1
ATOM 2507 N N . ALA A 1 320 ? -24.316 -10.501 53.090 1.00 69.88 320 ALA A N 1
ATOM 2508 C CA . ALA A 1 320 ? -23.521 -11.514 53.789 1.00 69.88 320 ALA A CA 1
ATOM 2509 C C . ALA A 1 320 ? -24.168 -11.990 55.105 1.00 69.88 320 ALA A C 1
ATOM 2511 O O . ALA A 1 320 ? -23.951 -13.124 55.523 1.00 69.88 320 ALA A O 1
ATOM 2512 N N . ILE A 1 321 ? -24.979 -11.144 55.749 1.00 64.75 321 ILE A N 1
ATOM 2513 C CA . ILE A 1 321 ? -25.710 -11.483 56.982 1.00 64.75 321 ILE A CA 1
ATOM 2514 C C . ILE A 1 321 ? -26.990 -12.289 56.692 1.00 64.75 321 ILE A C 1
ATOM 2516 O O . ILE A 1 321 ? -27.520 -12.941 57.592 1.00 64.75 321 ILE A O 1
ATOM 2520 N N . THR A 1 322 ? -27.500 -12.288 55.454 1.00 56.22 322 THR A N 1
ATOM 2521 C CA . THR A 1 322 ? -28.653 -13.128 55.095 1.00 56.22 322 THR A CA 1
ATOM 2522 C C . THR A 1 322 ? -28.163 -14.569 54.888 1.00 56.22 322 THR A C 1
ATOM 2524 O O . THR A 1 322 ? -27.403 -14.802 53.949 1.00 56.22 322 THR A O 1
ATOM 2527 N N . PRO A 1 323 ? -28.539 -15.549 55.739 1.00 56.03 323 PRO A N 1
ATOM 2528 C CA . PRO A 1 323 ? -28.111 -16.929 55.539 1.00 56.03 323 PRO A CA 1
ATOM 2529 C C . PRO A 1 323 ? -28.687 -17.450 54.215 1.00 56.03 323 PRO A C 1
ATOM 2531 O O . PRO A 1 323 ? -29.782 -17.019 53.832 1.00 56.03 323 PRO A O 1
ATOM 2534 N N . PRO A 1 324 ? -28.003 -18.378 53.518 1.00 58.31 324 PRO A N 1
ATOM 2535 C CA . PRO A 1 324 ? -28.618 -19.067 52.394 1.00 58.31 324 PRO A CA 1
ATOM 2536 C C . PRO A 1 324 ? -29.937 -19.700 52.867 1.00 58.31 324 PRO A C 1
ATOM 2538 O O . PRO A 1 324 ? -30.001 -20.173 54.009 1.00 58.31 324 PRO A O 1
ATOM 2541 N N . PRO A 1 325 ? -30.997 -19.677 52.036 1.00 58.47 325 PRO A N 1
ATOM 2542 C CA . PRO A 1 325 ? -32.241 -20.345 52.385 1.00 58.47 325 PRO A CA 1
ATOM 2543 C C . PRO A 1 325 ? -31.921 -21.806 52.726 1.00 58.47 325 PRO A C 1
ATOM 2545 O O . PRO A 1 325 ? -31.029 -22.381 52.088 1.00 58.47 325 PRO A O 1
ATOM 2548 N N . PRO A 1 326 ? -32.574 -22.389 53.750 1.00 53.16 326 PRO A N 1
ATOM 2549 C CA . PRO A 1 326 ? -32.367 -23.791 54.064 1.00 53.16 326 PRO A CA 1
ATOM 2550 C C . PRO A 1 326 ? -32.597 -24.587 52.782 1.00 53.16 326 PRO A C 1
ATOM 2552 O O . PRO A 1 326 ? -33.579 -24.361 52.076 1.00 53.16 326 PRO A O 1
ATOM 2555 N N . LEU A 1 327 ? -31.633 -25.445 52.443 1.00 54.69 327 LEU A N 1
ATOM 2556 C CA . LEU A 1 327 ? -31.855 -26.473 51.441 1.00 54.69 327 LEU A CA 1
ATOM 2557 C C . LEU A 1 327 ? -33.051 -27.269 51.952 1.00 54.69 327 LEU A C 1
ATOM 2559 O O . LEU A 1 327 ? -32.946 -27.909 52.997 1.00 54.69 327 LEU A O 1
ATOM 2563 N N . ASP A 1 328 ? -34.183 -27.141 51.265 1.00 53.09 328 ASP A N 1
ATOM 2564 C CA . ASP A 1 328 ? -35.334 -28.003 51.476 1.00 53.09 328 ASP A CA 1
ATOM 2565 C C . ASP A 1 328 ? -34.860 -29.438 51.194 1.00 53.09 328 ASP A C 1
ATOM 2567 O O . ASP A 1 328 ? -34.728 -29.857 50.042 1.00 53.09 328 ASP A O 1
ATOM 2571 N N . GLU A 1 329 ? -34.508 -30.164 52.257 1.00 57.66 329 GLU A N 1
ATOM 2572 C CA . GLU A 1 329 ? -34.507 -31.619 52.239 1.00 57.66 329 GLU A CA 1
ATOM 2573 C C . GLU A 1 329 ? -35.972 -32.075 52.225 1.00 57.66 329 GLU A C 1
ATOM 2575 O O . GLU A 1 329 ? -36.774 -31.675 53.069 1.00 57.66 329 GLU A O 1
ATOM 2580 N N . ASP A 1 330 ? -36.264 -32.927 51.245 1.00 57.12 330 ASP A N 1
ATOM 2581 C CA . ASP A 1 330 ? -37.468 -33.734 51.035 1.00 57.12 330 ASP A CA 1
ATOM 2582 C C . ASP A 1 330 ? -38.729 -33.060 50.462 1.00 57.12 330 ASP A C 1
ATOM 2584 O O . ASP A 1 330 ? -39.580 -32.519 51.172 1.00 57.12 330 ASP A O 1
ATOM 2588 N N . SER A 1 331 ? -38.935 -33.273 49.152 1.00 44.69 331 SER A N 1
ATOM 2589 C CA . SER A 1 331 ? -40.088 -34.021 48.598 1.00 44.69 331 SER A CA 1
ATOM 2590 C C . SER A 1 331 ? -39.845 -34.435 47.145 1.00 44.69 331 SER A C 1
ATOM 2592 O O . SER A 1 331 ? -39.513 -33.555 46.321 1.00 44.69 331 SER A O 1
#

InterPro domains:
  IPR013126 Heat shock protein 70 family [PF00012] (1-312)
  IPR013126 Heat shock protein 70 family [PTHR45639] (1-321)
  IPR029047 Heat shock protein 70kD, peptide-binding domain superfamily [G3DSA:2.60.34.10] (45-193)
  IPR029048 Heat shock protein 70kD, C-terminal domain superfamily [G3DSA:1.20.1270.10] (218-322)
  IPR029048 Heat shock protein 70kD, C-terminal domain superfamily [SSF100934] (242-321)

Secondary structure (DSSP, 8-state):
-TTSHHHHHHHHHHTTSPPP--S-TTTHHHHHHHHHHHHH-TT---------EE--SEEEEEEE-TTS-EEEEEEE-TT-EESEEEEEEEE-SS-EEEEEEEE-TTSSSPEEEEEEEEPPPPHHHHHHTT-TTS-GGGSEEEEEEEE-TT--EEEEEEEEEEE-----S------PPP---------------------PPPPEEEEEPPEE--TT---HHHHHHHHHHHHHHHHHHHHHHHHHHHHHHHHHHHHHHIIIIITTTS-HHHHHHHHHHHHHHHHHHHHHGGGS-HHHHHHHHHHHHHHHHHHHHHHHHHHHHSPPPP-----

Foldseek 3Di:
DCPPVVNQVVVCVVVVHRDDDPDDPPCPVVVVVVVVVQVPDPPHDDPDDDDKDWQQWWKKKWWQDPPRDIDIDTFHHGGHIPFDKGKDKALDQAKIKIWMWTADPPDPGTDTLFIKIWHHDDPVLCVVQVVPPDRSSRWIKMWMWTQHPVRRTDRPWIWTWAFRDPDPPDDPDDDDDDDDDDDDDDDDDDDDDDDDPPPPDGHIDIDTTDMDIPGPPDPVVVVVVVVVVVVVVVVQLVLQVVLLVLLVVVLVVVLVCLVPQLVVQDDPVLSVVLNVLSVVSVVVSVVCDSVDHSVVSVVSSVVNCVSCVVSVVSRVVVVVPDDDDPPPDDD

Sequence (331 aa):
SSRIPRIRAICGDVFEQPPKSTMNPEGSVAMGATLRCAMLTPLQKVREFEIRERQLYKISIVYEGQGGIHLESVIFNEGDEIPSTREMSFRRGDEFTVHAFGHSAASKGPQKIGDWDIKMPTNEQQKDYQIYGTPLHLYETKVTFEIDADGMFQVQKAEMMAPAVEVPSSSLTNTPLMNGSLRPVQSVEVDEQAGPSTSKKPVFLPIHLSVQNDSLAFPINAYGQIEANLLAFDEKHRENQDARNAVEEYVYEMRAKLNRSLGSCISSEEVTSLLQELNEAEKWLSEVGEAGETNAFKQRLADLRKIMSPALAKKEEKQAITPPPPLDEDS

Organism: NCBI:txid96644